Protein AF-A0A4Q2QSM9-F1 (afdb_monomer)

Sequence (228 aa):
SERGFNLATVLREAQYAASHTASIGVALASCHLPQEADSAPRHQAGHAELGMGIHGEPGASTIATQNSAEIVNLMVEKLTAALPETGRLAVMLNNLGGVSVAEMAILTRELANTPLQARIDWLIGPASLVTALDMKGFSLTAIVLEESIEKALLSDVETASWQKPVQPRTINVVPSTLDSARVDFTPSANPQVGDYVAQVTGALIDLEEHLNALDAKVGDGDTGSTFA

Solvent-accessible surface area (backbone atoms only — not comparable to full-atom values): 13203 Å² total; per-residue (Å²): 100,94,88,72,61,53,70,71,56,44,51,52,52,52,53,50,54,54,76,40,47,50,73,53,34,35,25,47,29,40,39,76,54,98,83,51,85,87,60,80,49,64,63,51,90,67,28,28,32,34,43,41,38,73,86,59,43,82,41,84,46,79,39,90,43,75,53,60,60,62,52,45,48,54,49,48,54,58,51,50,74,76,44,71,97,67,73,43,25,36,35,35,38,30,28,18,48,43,56,50,71,69,56,46,51,50,49,52,53,38,50,64,71,35,89,64,36,88,34,46,60,27,34,29,59,77,38,74,76,73,54,24,72,49,11,27,22,37,34,47,33,41,33,60,50,46,76,69,52,47,56,55,68,72,48,89,76,97,62,97,75,78,62,76,64,38,63,79,74,83,87,80,87,77,91,78,90,76,77,79,86,70,82,87,79,77,94,77,94,49,70,74,61,50,52,54,52,51,51,54,54,48,54,35,41,75,35,17,70,60,37,14,61,60,29,49,73,81,57,90,32,46,62,8,72,74,61,78

pLDDT: mean 95.26, std 5.58, range [59.69, 98.88]

Radius of gyration: 28.88 Å; Cα contacts (8 Å, |Δi|>4): 329; chains: 1; bounding box: 69×48×73 Å

Structure (mmCIF, N/CA/C/O backbone):
data_AF-A0A4Q2QSM9-F1
#
_entry.id   AF-A0A4Q2QSM9-F1
#
loop_
_atom_site.group_PDB
_atom_site.id
_atom_site.type_symbol
_atom_site.label_atom_id
_atom_site.label_alt_id
_atom_site.label_comp_id
_atom_site.label_asym_id
_atom_site.label_entity_id
_atom_site.label_seq_id
_atom_site.pdbx_PDB_ins_code
_atom_site.Cartn_x
_atom_site.Cartn_y
_atom_site.Cartn_z
_atom_site.occupancy
_atom_site.B_iso_or_equiv
_atom_site.auth_seq_id
_atom_site.auth_comp_id
_atom_site.auth_asym_id
_atom_site.auth_atom_id
_atom_site.pdbx_PDB_model_num
ATOM 1 N N . SER A 1 1 ? -23.955 -10.686 15.052 1.00 80.81 1 SER A N 1
ATOM 2 C CA . SER A 1 1 ? -25.384 -10.696 14.699 1.00 80.81 1 SER A CA 1
ATOM 3 C C . SER A 1 1 ? -25.803 -12.075 14.209 1.00 80.81 1 SER A C 1
ATOM 5 O O . SER A 1 1 ? -26.470 -12.776 14.955 1.00 80.81 1 SER A O 1
ATOM 7 N N . GLU A 1 2 ? -25.284 -12.529 13.062 1.00 91.94 2 GLU A N 1
ATOM 8 C CA . GLU A 1 2 ? -25.664 -13.785 12.374 1.00 91.94 2 GLU A CA 1
ATOM 9 C C . GLU A 1 2 ? -25.700 -15.070 13.219 1.00 91.94 2 GLU A C 1
ATOM 11 O O . GLU A 1 2 ? -26.463 -15.983 12.936 1.00 91.94 2 GLU A O 1
ATOM 16 N N . ARG A 1 3 ? -24.915 -15.154 14.300 1.00 92.00 3 ARG A N 1
ATOM 17 C CA . ARG A 1 3 ? -24.898 -16.318 15.206 1.00 92.00 3 ARG A CA 1
ATOM 18 C C . ARG A 1 3 ? -26.034 -16.329 16.250 1.00 92.00 3 ARG A C 1
ATOM 20 O O . ARG A 1 3 ? -25.980 -17.122 17.181 1.00 92.00 3 ARG A O 1
ATOM 27 N N . GLY A 1 4 ? -27.023 -15.436 16.145 1.00 94.94 4 GLY A N 1
ATOM 28 C CA . GLY A 1 4 ? -28.201 -15.406 17.027 1.00 94.94 4 GLY A CA 1
ATOM 29 C C . GLY A 1 4 ? -27.973 -14.804 18.422 1.00 94.94 4 GLY A C 1
ATOM 30 O O . GLY A 1 4 ? -28.786 -15.006 19.321 1.00 94.94 4 GLY A O 1
ATOM 31 N N . PHE A 1 5 ? -26.879 -14.066 18.631 1.00 96.00 5 PHE A N 1
ATOM 32 C CA . PHE A 1 5 ? -26.633 -13.359 19.893 1.00 96.00 5 PHE A CA 1
ATOM 33 C C . PHE A 1 5 ? -27.618 -12.199 20.099 1.00 96.00 5 PHE A C 1
ATOM 35 O O . PHE A 1 5 ? -27.996 -11.515 19.151 1.00 96.00 5 PHE A O 1
ATOM 42 N N . ASN A 1 6 ? -27.984 -11.933 21.357 1.00 97.88 6 ASN A N 1
ATOM 43 C CA . ASN A 1 6 ? -28.855 -10.809 21.706 1.00 97.88 6 ASN A CA 1
ATOM 44 C C . ASN A 1 6 ? -28.185 -9.437 21.464 1.00 97.88 6 ASN A C 1
ATOM 46 O O . ASN A 1 6 ? -26.958 -9.328 21.390 1.00 97.88 6 ASN A O 1
ATOM 50 N N . LEU A 1 7 ? -29.000 -8.377 21.398 1.00 98.25 7 LEU A N 1
ATOM 51 C CA . LEU A 1 7 ? -28.545 -7.009 21.113 1.00 98.25 7 LEU A CA 1
ATOM 52 C C . LEU A 1 7 ? -27.473 -6.514 22.093 1.00 98.25 7 LEU A C 1
ATOM 54 O O . LEU A 1 7 ? -26.494 -5.909 21.668 1.00 98.25 7 LEU A O 1
ATOM 58 N N . ALA A 1 8 ? -27.623 -6.804 23.388 1.00 98.31 8 ALA A N 1
ATOM 59 C CA . ALA A 1 8 ? -26.650 -6.398 24.401 1.00 98.31 8 ALA A CA 1
ATOM 60 C C . ALA A 1 8 ? -25.269 -7.026 24.151 1.00 98.31 8 ALA A C 1
ATOM 62 O O . ALA A 1 8 ? -24.243 -6.369 24.309 1.00 98.31 8 ALA A O 1
ATOM 63 N N . THR A 1 9 ? -25.238 -8.280 23.701 1.00 97.31 9 THR A N 1
ATOM 64 C CA . THR A 1 9 ? -23.995 -8.976 23.355 1.00 97.31 9 THR A CA 1
ATOM 65 C C . THR A 1 9 ? -23.380 -8.406 22.083 1.00 97.31 9 THR A C 1
ATOM 67 O O . THR A 1 9 ? -22.177 -8.169 22.054 1.00 97.31 9 THR A O 1
ATOM 70 N N . VAL A 1 10 ? -24.190 -8.139 21.052 1.00 97.75 10 VAL A N 1
ATOM 71 C CA . VAL A 1 10 ? -23.70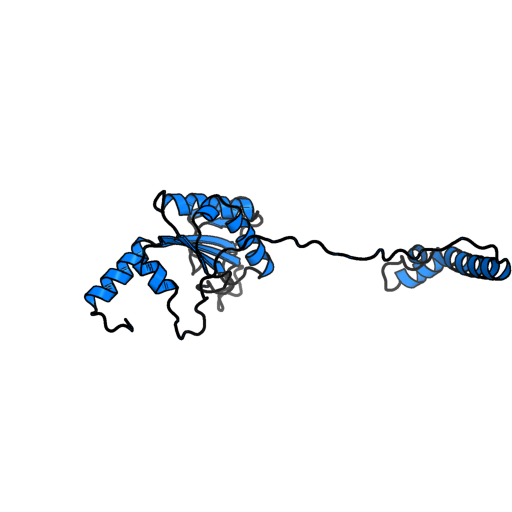7 -7.516 19.808 1.00 97.75 10 VAL A CA 1
ATOM 72 C C . VAL A 1 10 ? -23.114 -6.136 20.086 1.00 97.75 10 VAL A C 1
ATOM 74 O O . VAL A 1 10 ? -22.014 -5.854 19.622 1.00 97.75 10 VAL A O 1
ATOM 77 N N . LEU A 1 11 ? -23.799 -5.310 20.882 1.00 98.12 11 LEU A N 1
ATOM 78 C CA . LEU A 1 11 ? -23.304 -3.996 21.289 1.00 98.12 11 LEU A CA 1
ATOM 79 C C . LEU A 1 11 ? -21.983 -4.113 22.051 1.00 98.12 11 LEU A C 1
ATOM 81 O O . LEU A 1 11 ? -21.033 -3.410 21.724 1.00 98.12 11 LEU A O 1
ATOM 85 N N . ARG A 1 12 ? -21.903 -5.023 23.032 1.00 97.50 12 ARG A N 1
ATOM 86 C CA . ARG A 1 12 ? -20.682 -5.239 23.815 1.00 97.50 12 ARG A CA 1
ATOM 87 C C . ARG A 1 12 ? -19.493 -5.600 22.924 1.00 97.50 12 ARG A C 1
ATOM 89 O O . ARG A 1 12 ? -18.442 -4.991 23.067 1.00 97.50 12 ARG A O 1
ATOM 96 N N . GLU A 1 13 ? -19.651 -6.564 22.018 1.00 97.44 13 GLU A N 1
ATOM 97 C CA . GLU A 1 13 ? -18.571 -7.001 21.119 1.00 97.44 13 GLU A CA 1
ATOM 98 C C . GLU A 1 13 ? -18.193 -5.920 20.094 1.00 97.44 13 GLU A C 1
ATOM 100 O O . GLU A 1 13 ? -17.014 -5.716 19.825 1.00 97.44 13 GLU A O 1
ATOM 105 N N . ALA A 1 14 ? -19.165 -5.175 19.558 1.00 97.62 14 ALA A N 1
ATOM 106 C CA . ALA A 1 14 ? -18.891 -4.067 18.643 1.00 97.62 14 ALA A CA 1
ATOM 107 C C . ALA A 1 14 ? -18.131 -2.924 19.336 1.00 97.62 14 ALA A C 1
ATOM 109 O O . ALA A 1 14 ? -17.146 -2.419 18.798 1.00 97.62 14 ALA A O 1
ATOM 110 N N . GLN A 1 15 ? -18.549 -2.548 20.549 1.00 98.06 15 GLN A N 1
ATOM 111 C CA . GLN A 1 15 ? -17.860 -1.549 21.368 1.00 98.06 15 GLN A CA 1
ATOM 112 C C . GLN A 1 15 ? -16.443 -2.014 21.722 1.00 98.06 15 GLN A C 1
ATOM 114 O O . GLN A 1 15 ? -15.511 -1.216 21.685 1.00 98.06 15 GLN A O 1
ATOM 119 N N . TYR A 1 16 ? -16.287 -3.306 22.024 1.00 97.56 16 TYR A N 1
ATOM 120 C CA . TYR A 1 16 ? -14.997 -3.918 22.313 1.00 97.56 16 TYR A CA 1
ATOM 121 C C . TYR A 1 16 ? -14.062 -3.869 21.100 1.00 97.56 16 TYR A C 1
ATOM 123 O O . TYR A 1 16 ? -12.935 -3.405 21.226 1.00 97.56 16 TYR A O 1
ATOM 131 N N . ALA A 1 17 ? -14.524 -4.254 19.909 1.00 97.94 17 ALA A N 1
ATOM 132 C CA . ALA A 1 17 ? -13.724 -4.135 18.690 1.00 97.94 17 ALA A CA 1
ATOM 133 C C . ALA A 1 17 ? -13.338 -2.671 18.402 1.00 97.94 17 ALA A C 1
ATOM 135 O O . ALA A 1 17 ? -12.178 -2.382 18.107 1.00 97.94 17 ALA A O 1
ATOM 136 N N . ALA A 1 18 ? -14.281 -1.735 18.559 1.00 98.00 18 ALA A N 1
ATOM 137 C CA . ALA A 1 18 ? -14.031 -0.310 18.363 1.00 98.00 18 ALA A CA 1
ATOM 138 C C . ALA A 1 18 ? -12.978 0.244 19.338 1.00 98.00 18 ALA A C 1
ATOM 140 O O . ALA A 1 18 ? -12.087 0.973 18.913 1.00 98.00 18 ALA A O 1
ATOM 141 N N . SER A 1 19 ? -13.025 -0.132 20.622 1.00 97.06 19 SER A N 1
ATOM 142 C CA . SER A 1 19 ? -12.049 0.334 21.620 1.00 97.06 19 SER A CA 1
ATOM 143 C C . SER A 1 19 ? -10.648 -0.255 21.435 1.00 97.06 19 SER A C 1
ATOM 145 O O . SER A 1 19 ? -9.702 0.250 22.030 1.00 97.06 19 SER A O 1
ATOM 147 N N . HIS A 1 20 ? -10.515 -1.319 20.641 1.00 97.25 20 HIS A N 1
ATOM 148 C CA . HIS A 1 20 ? -9.243 -1.972 20.314 1.00 97.25 20 HIS A CA 1
ATOM 149 C C . HIS A 1 20 ? -8.749 -1.636 18.902 1.00 97.25 20 HIS A C 1
ATOM 151 O O . HIS A 1 20 ? -7.794 -2.253 18.431 1.00 97.25 20 HIS A O 1
ATOM 157 N N . THR A 1 21 ? -9.389 -0.677 18.228 1.00 98.50 21 THR A N 1
ATOM 158 C CA . THR A 1 21 ? -9.040 -0.248 16.874 1.00 98.50 21 THR A CA 1
ATOM 159 C C . THR A 1 21 ? -8.495 1.175 16.893 1.00 98.50 21 THR A C 1
ATOM 161 O O . THR A 1 21 ? -9.143 2.091 17.393 1.00 98.50 21 THR A O 1
ATOM 164 N N . ALA A 1 22 ? -7.332 1.379 16.283 1.00 98.44 22 ALA A N 1
ATOM 165 C CA . ALA A 1 22 ? -6.746 2.695 16.053 1.00 98.44 22 ALA A CA 1
ATOM 166 C C . ALA A 1 22 ? -6.480 2.885 14.557 1.00 98.44 22 ALA A C 1
ATOM 168 O O . ALA A 1 22 ? -6.113 1.939 13.863 1.00 98.44 22 ALA A O 1
ATOM 169 N N . SER A 1 23 ? -6.686 4.099 14.045 1.00 98.56 23 SER A N 1
ATOM 170 C CA . SER A 1 23 ? -6.478 4.424 12.629 1.00 98.56 23 SER A CA 1
ATOM 171 C C . SER A 1 23 ? -5.743 5.744 12.464 1.00 98.56 23 SER A C 1
ATOM 173 O O . SER A 1 23 ? -5.987 6.691 13.209 1.00 98.56 23 SER A O 1
ATOM 175 N N . ILE A 1 24 ? -4.880 5.820 11.455 1.00 98.44 24 ILE A N 1
ATOM 176 C CA . ILE A 1 24 ? -4.191 7.042 11.049 1.00 98.44 24 ILE A CA 1
ATOM 177 C C . ILE A 1 24 ? -4.154 7.128 9.522 1.00 98.44 24 ILE A C 1
ATOM 179 O O . ILE A 1 24 ? -3.868 6.142 8.843 1.00 98.44 24 ILE A O 1
ATOM 183 N N . GLY A 1 25 ? -4.483 8.298 8.979 1.00 98.19 25 GLY A N 1
ATOM 184 C CA . GLY A 1 25 ? -4.507 8.568 7.541 1.00 98.19 25 GLY A CA 1
ATOM 185 C C . GLY A 1 25 ? -3.479 9.616 7.142 1.00 98.19 25 GLY A C 1
ATOM 186 O O . GLY A 1 25 ? -3.069 10.433 7.965 1.00 98.19 25 GLY A O 1
ATOM 187 N N . VAL A 1 26 ? -3.076 9.605 5.879 1.00 98.31 26 VAL A N 1
ATOM 188 C CA . VAL A 1 26 ? -2.243 10.643 5.268 1.00 98.31 26 VAL A CA 1
ATOM 189 C C . VAL A 1 26 ? -2.698 10.869 3.831 1.00 98.31 26 VAL A C 1
ATOM 191 O O . VAL A 1 26 ? -3.056 9.918 3.134 1.00 98.31 26 VAL A O 1
ATOM 194 N N . ALA A 1 27 ? -2.667 12.117 3.376 1.00 97.75 27 ALA A N 1
ATOM 195 C CA . ALA A 1 27 ? -2.998 12.476 2.004 1.00 97.75 27 ALA A CA 1
ATOM 196 C C . ALA A 1 27 ? -1.958 13.434 1.418 1.00 97.75 27 ALA A C 1
ATOM 198 O O . ALA A 1 27 ? -1.481 14.345 2.088 1.00 97.75 27 ALA A O 1
ATOM 199 N N . LEU A 1 28 ? -1.605 13.230 0.153 1.00 96.25 28 LEU A N 1
ATOM 200 C CA . LEU A 1 28 ? -0.785 14.156 -0.629 1.00 96.25 28 LEU A CA 1
ATOM 201 C C . LEU A 1 28 ? -1.650 15.270 -1.227 1.00 96.25 28 LEU A C 1
ATOM 203 O O . LEU A 1 28 ? -1.217 16.414 -1.323 1.00 96.25 28 LEU A O 1
ATOM 207 N N . ALA A 1 29 ? -2.880 14.926 -1.610 1.00 93.69 29 ALA A N 1
ATOM 208 C CA . ALA A 1 29 ? -3.881 15.846 -2.126 1.00 93.69 29 ALA A CA 1
ATOM 209 C C . ALA A 1 29 ? -5.276 15.426 -1.652 1.00 93.69 29 ALA A C 1
ATOM 211 O O . ALA A 1 29 ? -5.545 14.229 -1.515 1.00 93.69 29 ALA A O 1
ATOM 212 N N . SER A 1 30 ? -6.155 16.409 -1.443 1.00 92.50 30 SER A N 1
ATOM 213 C CA . SER A 1 30 ? -7.588 16.181 -1.219 1.00 92.50 30 SER A CA 1
ATOM 214 C C . SER A 1 30 ? -8.269 15.587 -2.467 1.00 92.50 30 SER A C 1
ATOM 216 O O . SER A 1 30 ? -7.636 15.396 -3.505 1.00 92.50 30 SER A O 1
ATOM 218 N N . CYS A 1 31 ? -9.562 15.290 -2.365 1.00 90.12 31 CYS A N 1
ATOM 219 C CA . CYS A 1 31 ? -10.377 14.812 -3.481 1.00 90.12 31 CYS A CA 1
ATOM 220 C C . CYS A 1 31 ? -10.934 15.936 -4.365 1.00 90.12 31 CYS A C 1
ATOM 222 O O . CYS A 1 31 ? -11.056 17.085 -3.931 1.00 90.12 31 CYS A O 1
ATOM 224 N N . HIS A 1 32 ? -11.327 15.575 -5.585 1.00 89.12 32 HIS A N 1
ATOM 225 C CA . HIS A 1 32 ? -12.155 16.396 -6.458 1.00 89.12 32 HIS A CA 1
ATOM 226 C C . HIS A 1 32 ? -13.632 16.198 -6.109 1.00 89.12 32 HIS A C 1
ATOM 228 O O . HIS A 1 32 ? -14.167 15.087 -6.162 1.00 89.12 32 HIS A O 1
ATOM 234 N N . LEU A 1 33 ? -14.319 17.294 -5.783 1.00 88.00 33 LEU A N 1
ATOM 235 C CA . LEU A 1 33 ? -15.759 17.270 -5.559 1.00 88.00 33 LEU A CA 1
ATOM 236 C C . LEU A 1 33 ? -16.494 17.351 -6.907 1.00 88.00 33 LEU A C 1
ATOM 238 O O . LEU A 1 33 ? -16.161 18.210 -7.722 1.00 88.00 33 LEU A O 1
ATOM 242 N N . PRO A 1 34 ? -17.550 16.549 -7.145 1.00 83.19 34 PRO A N 1
ATOM 243 C CA . PRO A 1 34 ? -18.283 16.549 -8.418 1.00 83.19 34 PRO A CA 1
ATOM 244 C C . PRO A 1 34 ? -18.899 17.897 -8.833 1.00 83.19 34 PRO A C 1
ATOM 246 O O . PRO A 1 34 ? -19.350 18.035 -9.967 1.00 83.19 34 PRO A O 1
ATOM 249 N N . GLN A 1 35 ? -18.992 18.855 -7.908 1.00 81.00 35 GLN A N 1
ATOM 250 C CA . GLN A 1 35 ? -19.677 20.138 -8.091 1.00 81.00 35 GLN A CA 1
ATOM 251 C C . GLN A 1 35 ? -18.728 21.346 -8.083 1.00 81.00 35 GLN A C 1
ATOM 253 O O . GLN A 1 35 ? -19.126 22.417 -8.531 1.00 81.00 35 GLN A O 1
ATOM 258 N N . GLU A 1 36 ? -17.489 21.192 -7.608 1.00 64.75 36 GLU A N 1
ATOM 259 C CA . GLU A 1 36 ? -16.506 22.278 -7.533 1.00 64.75 36 GLU A CA 1
ATOM 260 C C . GLU A 1 36 ? -15.409 22.044 -8.575 1.00 64.75 36 GLU A C 1
ATOM 262 O O . GLU A 1 36 ? -14.372 21.455 -8.292 1.00 64.75 36 GLU A O 1
ATOM 267 N N . ALA A 1 37 ? -15.661 22.477 -9.813 1.00 59.69 37 ALA A N 1
ATOM 268 C CA . ALA A 1 37 ? -14.686 22.374 -10.902 1.00 59.69 37 ALA A CA 1
ATOM 269 C C . ALA A 1 37 ? -13.605 23.476 -10.857 1.00 59.69 37 ALA A C 1
ATOM 271 O O . ALA A 1 37 ? -12.541 23.311 -11.449 1.00 59.69 37 ALA A O 1
ATOM 272 N N . ASP A 1 38 ? -13.871 24.587 -10.162 1.00 61.41 38 ASP A N 1
ATOM 273 C CA . ASP A 1 38 ? -13.037 25.797 -10.215 1.00 61.41 38 ASP A CA 1
ATOM 274 C C . ASP A 1 38 ? -11.977 25.882 -9.099 1.00 61.41 38 ASP A C 1
ATOM 276 O O . ASP A 1 38 ? -11.073 26.718 -9.167 1.00 61.41 38 ASP A O 1
ATOM 280 N N . SER A 1 39 ? -12.042 25.019 -8.079 1.00 67.44 39 SER A N 1
ATOM 281 C CA . SER A 1 39 ? -11.033 24.916 -7.020 1.00 67.44 39 SER A CA 1
ATOM 282 C C . SER A 1 39 ? -10.215 23.638 -7.193 1.00 67.44 39 SER A C 1
ATOM 284 O O . SER A 1 39 ? -10.720 22.521 -7.108 1.00 67.44 39 SER A O 1
ATOM 286 N N . ALA A 1 40 ? -8.906 23.792 -7.410 1.00 75.31 40 ALA A N 1
ATOM 287 C CA . ALA A 1 40 ? -8.001 22.654 -7.322 1.00 75.31 40 ALA A CA 1
ATOM 288 C C . ALA A 1 40 ? -8.048 22.071 -5.892 1.00 75.31 40 ALA A C 1
ATOM 290 O O . ALA A 1 40 ? -8.104 22.847 -4.927 1.00 75.31 40 ALA A O 1
ATOM 291 N N . PRO A 1 41 ? -7.987 20.737 -5.724 1.00 81.81 41 PRO A N 1
ATOM 292 C CA . PRO A 1 41 ? -7.951 20.127 -4.402 1.00 81.81 41 PRO A CA 1
ATOM 293 C C . PRO A 1 41 ? -6.802 20.676 -3.553 1.00 81.81 41 PRO A C 1
ATOM 295 O O . PRO A 1 41 ? -5.718 20.973 -4.064 1.00 81.81 41 PRO A O 1
ATOM 298 N N . ARG A 1 42 ? -7.014 20.766 -2.232 1.00 85.81 42 ARG A N 1
ATOM 299 C CA . ARG A 1 42 ? -5.960 21.152 -1.280 1.00 85.81 42 ARG A CA 1
ATOM 300 C C . ARG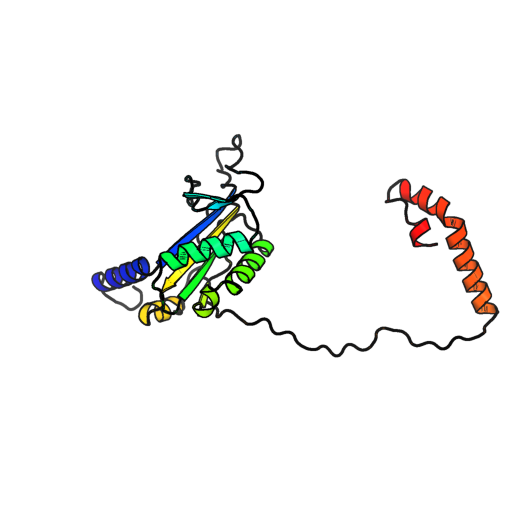 A 1 42 ? -4.749 20.233 -1.465 1.00 85.81 42 ARG A C 1
ATOM 302 O O . ARG A 1 42 ? -4.854 19.023 -1.277 1.00 85.81 42 ARG A O 1
ATOM 309 N N . HIS A 1 43 ? -3.620 20.826 -1.838 1.00 89.12 43 HIS A N 1
ATOM 310 C CA . HIS A 1 43 ? -2.365 20.139 -2.116 1.00 89.12 43 HIS A CA 1
ATOM 311 C C . HIS A 1 43 ? -1.193 21.081 -1.829 1.00 89.12 43 HIS A C 1
ATOM 313 O O . HIS A 1 43 ? -1.210 22.251 -2.217 1.00 89.12 43 HIS A O 1
ATOM 319 N N . GLN A 1 44 ? -0.149 20.552 -1.196 1.00 91.69 44 GLN A N 1
ATOM 320 C CA . GLN A 1 44 ? 1.114 21.251 -0.995 1.00 91.69 44 GLN A CA 1
ATOM 321 C C . GLN A 1 44 ? 2.239 20.421 -1.617 1.00 91.69 44 GLN A C 1
ATOM 323 O O . GLN A 1 44 ? 2.544 19.321 -1.160 1.00 91.69 44 GLN A O 1
ATOM 328 N N . ALA A 1 45 ? 2.862 20.952 -2.671 1.00 91.56 45 ALA A N 1
ATOM 329 C CA . ALA A 1 45 ? 3.883 20.231 -3.427 1.00 91.56 45 ALA A CA 1
ATOM 330 C C . ALA A 1 45 ? 5.051 19.788 -2.531 1.00 91.56 45 ALA A C 1
ATOM 332 O O . ALA A 1 45 ? 5.553 20.564 -1.715 1.00 91.56 45 ALA A O 1
ATOM 333 N N . GLY A 1 46 ? 5.474 18.530 -2.677 1.00 94.00 46 GLY A N 1
ATOM 334 C CA . GLY A 1 46 ? 6.555 17.937 -1.882 1.00 94.00 46 GLY A CA 1
ATOM 335 C C . GLY A 1 46 ? 6.205 17.663 -0.415 1.00 94.00 46 GLY A C 1
ATOM 336 O O . GLY A 1 46 ? 7.086 17.269 0.342 1.00 94.00 46 GLY A O 1
ATOM 337 N N . HIS A 1 47 ? 4.946 17.856 -0.012 1.00 95.88 47 HIS A N 1
ATOM 338 C CA . HIS A 1 47 ? 4.479 17.630 1.353 1.00 95.88 47 HIS A CA 1
ATOM 339 C C . HIS A 1 47 ? 3.363 16.581 1.394 1.00 95.88 47 HIS A C 1
ATOM 341 O O . HIS A 1 47 ? 2.751 16.255 0.374 1.00 95.88 47 HIS A O 1
ATOM 347 N N . ALA A 1 48 ? 3.101 16.072 2.593 1.00 97.31 48 ALA A N 1
ATOM 348 C CA . ALA A 1 48 ? 1.987 15.190 2.905 1.00 97.31 48 ALA A CA 1
ATOM 349 C C . ALA A 1 48 ? 1.221 15.727 4.124 1.00 97.31 48 ALA A C 1
ATOM 351 O O . ALA A 1 48 ? 1.824 16.202 5.084 1.00 97.31 48 ALA A O 1
ATOM 352 N N . GLU A 1 49 ? -0.103 15.651 4.110 1.00 97.75 49 GLU A N 1
ATOM 353 C CA . GLU A 1 49 ? -0.970 16.081 5.205 1.00 97.75 49 GLU A CA 1
ATOM 354 C C . GLU A 1 49 ? -1.394 14.868 6.036 1.00 97.75 49 GLU A C 1
ATOM 356 O O . GLU A 1 49 ? -2.136 13.993 5.583 1.00 97.75 49 GLU A O 1
ATOM 361 N N . LEU A 1 50 ? -0.899 14.803 7.270 1.00 97.44 50 LEU A N 1
ATOM 362 C CA . LEU A 1 50 ? -1.209 13.741 8.214 1.00 97.44 50 LEU A CA 1
ATOM 363 C C . LEU A 1 50 ? -2.552 14.011 8.890 1.00 97.44 50 LEU A C 1
ATOM 365 O O . LEU A 1 50 ? -2.753 15.057 9.505 1.00 97.44 50 LEU A O 1
ATOM 369 N N . GLY A 1 51 ? -3.439 13.024 8.850 1.00 95.31 51 GLY A N 1
ATOM 370 C CA . GLY A 1 51 ? -4.742 13.062 9.501 1.00 95.31 51 GLY A CA 1
ATOM 371 C C . GLY A 1 51 ? -5.817 13.811 8.721 1.00 95.31 51 GLY A C 1
ATOM 372 O O . GLY A 1 51 ? -6.820 14.168 9.331 1.00 95.31 51 GLY A O 1
ATOM 373 N N . MET A 1 52 ? -5.626 14.063 7.419 1.00 95.50 52 MET A N 1
ATOM 374 C CA . MET A 1 52 ? -6.695 14.607 6.572 1.00 95.50 52 MET A CA 1
ATOM 375 C C . MET A 1 52 ? -7.939 13.714 6.682 1.00 95.50 52 MET A C 1
ATOM 377 O O . MET A 1 52 ? -7.845 12.490 6.546 1.00 95.50 52 MET A O 1
ATOM 381 N N . GLY A 1 53 ? -9.087 14.327 6.971 1.00 91.81 53 GLY A N 1
ATOM 382 C CA . GLY A 1 53 ? -10.345 13.602 7.133 1.00 91.81 53 GLY A CA 1
ATOM 383 C C . GLY A 1 53 ? -10.889 13.074 5.803 1.00 91.81 53 GLY A C 1
ATOM 384 O O . GLY A 1 53 ? -10.512 13.544 4.730 1.00 91.81 53 GLY A O 1
ATOM 385 N N . ILE A 1 54 ? -11.794 12.093 5.861 1.00 93.88 54 ILE A N 1
ATOM 386 C CA . ILE A 1 54 ? -12.360 11.438 4.666 1.00 93.88 54 ILE A CA 1
ATOM 387 C C . ILE A 1 54 ? -13.280 12.347 3.832 1.00 93.88 54 ILE A C 1
ATOM 389 O O . ILE A 1 54 ? -13.694 11.959 2.743 1.00 93.88 54 ILE A O 1
ATOM 393 N N . HIS A 1 55 ? -13.590 13.553 4.308 1.00 91.12 55 HIS A N 1
ATOM 394 C CA . HIS A 1 55 ? -14.290 14.588 3.548 1.00 91.12 55 HIS A CA 1
ATOM 395 C C . HIS A 1 55 ? -13.372 15.780 3.221 1.00 91.12 55 HIS A C 1
ATOM 397 O O . HIS A 1 55 ? -13.851 16.841 2.828 1.00 91.12 55 HIS A O 1
ATOM 403 N N . GLY A 1 56 ? -12.051 15.630 3.387 1.00 86.31 56 GLY A N 1
ATOM 404 C CA . GLY A 1 56 ? -11.072 16.695 3.161 1.00 86.31 56 GLY A CA 1
ATOM 405 C C . GLY A 1 56 ? -10.920 17.661 4.341 1.00 86.31 56 GLY A C 1
ATOM 406 O O . GLY A 1 56 ? -10.352 18.748 4.182 1.00 86.31 56 GLY A O 1
ATOM 407 N N . GLU A 1 57 ? -11.397 17.299 5.535 1.00 93.00 57 GLU A N 1
ATOM 408 C CA . GLU A 1 57 ? -11.191 18.091 6.749 1.00 93.00 57 GLU A CA 1
ATOM 409 C C . GLU A 1 57 ? -9.687 18.316 7.011 1.00 93.00 57 GLU A C 1
ATOM 411 O O . GLU A 1 57 ? -8.878 17.440 6.680 1.00 93.00 57 GLU A O 1
ATOM 416 N N . PRO A 1 58 ? -9.279 19.478 7.563 1.00 93.38 58 PRO A N 1
ATOM 417 C CA . PRO A 1 58 ? -7.882 19.746 7.892 1.00 93.38 58 PRO A CA 1
ATOM 418 C C . PRO A 1 58 ? -7.276 18.662 8.784 1.00 93.38 58 PRO A C 1
ATOM 420 O O . PRO A 1 58 ? -7.861 18.279 9.798 1.00 93.38 58 PRO A O 1
ATOM 423 N N . GLY A 1 59 ? -6.092 18.195 8.401 1.00 94.19 59 GLY A N 1
ATOM 424 C CA . GLY A 1 59 ? -5.317 17.231 9.160 1.00 94.19 59 GLY A CA 1
ATOM 425 C C . GLY A 1 59 ? -4.640 17.824 10.394 1.00 94.19 59 GLY A C 1
ATOM 426 O O . GLY A 1 59 ? -4.678 19.025 10.664 1.00 94.19 59 GLY A O 1
ATOM 427 N N . ALA A 1 60 ? -3.981 16.951 11.151 1.00 95.25 60 ALA A N 1
ATOM 428 C CA . ALA A 1 60 ? -3.284 17.300 12.383 1.00 95.25 60 ALA A CA 1
ATOM 429 C C . ALA A 1 60 ? -1.953 18.029 12.135 1.00 95.25 60 ALA A C 1
ATOM 431 O O . ALA A 1 60 ? -1.534 18.843 12.957 1.00 95.25 60 ALA A O 1
ATOM 432 N N . SER A 1 61 ? -1.258 17.713 11.039 1.00 95.31 61 SER A N 1
ATOM 433 C CA . SER A 1 61 ? 0.044 18.309 10.717 1.00 95.31 61 SER A CA 1
ATOM 434 C C . SER A 1 61 ? 0.446 18.081 9.263 1.00 95.31 61 SER A C 1
ATOM 436 O O . SER A 1 61 ? 0.072 17.071 8.669 1.00 95.31 61 SER A O 1
ATOM 438 N N . THR A 1 62 ? 1.317 18.941 8.741 1.00 95.94 62 THR A N 1
ATOM 439 C CA . THR A 1 62 ? 1.972 18.756 7.440 1.00 95.94 62 THR A CA 1
ATOM 440 C C . THR A 1 62 ? 3.381 18.188 7.618 1.00 95.94 62 THR A C 1
ATOM 442 O O . THR A 1 62 ? 4.139 18.647 8.471 1.00 95.94 62 THR A O 1
ATOM 445 N N . ILE A 1 63 ? 3.745 17.215 6.789 1.00 96.25 63 ILE A N 1
ATOM 446 C CA . ILE A 1 63 ? 5.057 16.571 6.736 1.00 96.25 63 ILE A CA 1
ATOM 447 C C . ILE A 1 63 ? 5.778 17.063 5.476 1.00 96.25 63 ILE A C 1
ATOM 449 O O . ILE A 1 63 ? 5.229 16.979 4.379 1.00 96.25 63 ILE A O 1
ATOM 453 N N . ALA A 1 64 ? 7.005 17.567 5.613 1.00 96.19 64 ALA A N 1
ATOM 454 C CA . ALA A 1 64 ? 7.812 18.101 4.507 1.00 96.19 64 ALA A CA 1
ATOM 455 C C . ALA A 1 64 ? 8.566 17.009 3.723 1.00 96.19 64 ALA A C 1
ATOM 457 O O . ALA A 1 64 ? 9.765 17.116 3.480 1.00 96.19 64 ALA A O 1
ATOM 458 N N . THR A 1 65 ? 7.866 15.929 3.382 1.00 95.88 65 THR A N 1
ATOM 459 C CA . THR A 1 65 ? 8.375 14.813 2.579 1.00 95.88 65 THR A CA 1
ATOM 460 C C . THR A 1 65 ? 7.204 14.068 1.943 1.00 95.88 65 THR A C 1
ATOM 462 O O . THR A 1 65 ? 6.087 14.080 2.466 1.00 95.88 65 THR A O 1
ATOM 465 N N . GLN A 1 66 ? 7.468 13.392 0.828 1.00 95.88 66 GLN A N 1
ATOM 466 C CA . GLN A 1 66 ? 6.571 12.394 0.230 1.00 95.88 66 GLN A CA 1
ATOM 467 C C . GLN A 1 66 ? 7.229 11.006 0.188 1.00 95.88 66 GLN A C 1
ATOM 469 O O . GLN A 1 66 ? 6.747 10.101 -0.490 1.00 95.88 66 GLN A O 1
ATOM 474 N N . ASN A 1 67 ? 8.348 10.830 0.900 1.00 98.25 67 ASN A N 1
ATOM 475 C CA . ASN A 1 67 ? 9.041 9.555 0.979 1.00 98.25 67 ASN A CA 1
ATOM 476 C C . ASN A 1 67 ? 8.170 8.522 1.716 1.00 98.25 67 ASN A C 1
ATOM 478 O O . ASN A 1 67 ? 7.758 8.737 2.857 1.00 98.25 67 ASN A O 1
ATOM 482 N N . SER A 1 68 ? 7.902 7.388 1.065 1.00 98.19 68 SER A N 1
ATOM 483 C CA . SER A 1 68 ? 7.034 6.336 1.601 1.00 98.19 68 SER A CA 1
ATOM 484 C C . SER A 1 68 ? 7.543 5.766 2.924 1.00 98.19 68 SER A C 1
ATOM 486 O O . SER A 1 68 ? 6.747 5.563 3.837 1.00 98.19 68 SER A O 1
ATOM 488 N N . ALA A 1 69 ? 8.851 5.532 3.052 1.00 98.50 69 ALA A N 1
ATOM 489 C CA . ALA A 1 69 ? 9.435 4.953 4.257 1.00 98.50 69 ALA A CA 1
ATOM 490 C C . ALA A 1 69 ? 9.341 5.924 5.440 1.00 98.50 69 ALA A C 1
ATOM 492 O O . ALA A 1 69 ? 8.967 5.519 6.539 1.00 98.50 69 ALA A O 1
ATOM 493 N N . GLU A 1 70 ? 9.633 7.208 5.227 1.00 98.38 70 GLU A N 1
ATOM 494 C CA . GLU A 1 70 ? 9.530 8.235 6.273 1.00 98.38 70 GLU A CA 1
ATOM 495 C C . GLU A 1 70 ? 8.085 8.398 6.757 1.00 98.38 70 GLU A C 1
ATOM 497 O O . GLU A 1 70 ? 7.824 8.377 7.962 1.00 98.38 70 GLU A O 1
ATOM 502 N N . ILE A 1 71 ? 7.133 8.492 5.823 1.00 98.38 71 ILE A N 1
ATOM 503 C CA . ILE A 1 71 ? 5.710 8.648 6.143 1.00 98.38 71 ILE A CA 1
ATOM 504 C C . ILE A 1 71 ? 5.180 7.420 6.886 1.00 98.38 71 ILE A C 1
ATOM 506 O O . ILE A 1 71 ? 4.535 7.567 7.924 1.00 98.38 71 ILE A O 1
ATOM 510 N N . VAL A 1 72 ? 5.451 6.210 6.388 1.00 98.75 72 VAL A N 1
ATOM 511 C CA . VAL A 1 72 ? 4.941 4.982 7.010 1.00 98.75 72 VAL A CA 1
ATOM 512 C C . VAL A 1 72 ? 5.552 4.774 8.396 1.00 98.75 72 VAL A C 1
ATOM 514 O O . VAL A 1 72 ? 4.815 4.427 9.316 1.00 98.75 72 VAL A O 1
ATOM 517 N N . ASN A 1 73 ? 6.845 5.056 8.596 1.00 98.44 73 ASN A N 1
ATOM 518 C CA . ASN A 1 73 ? 7.457 4.984 9.927 1.00 98.44 73 ASN A CA 1
ATOM 519 C C . ASN A 1 73 ? 6.822 5.980 10.906 1.00 98.44 73 ASN A C 1
ATOM 521 O O . ASN A 1 73 ? 6.478 5.589 12.020 1.00 98.44 73 ASN A O 1
ATOM 525 N N . LEU A 1 74 ? 6.587 7.228 10.485 1.00 98.25 74 LEU A N 1
ATOM 526 C CA . LEU A 1 74 ? 5.907 8.223 11.319 1.00 98.25 74 LEU A CA 1
ATOM 527 C C . LEU A 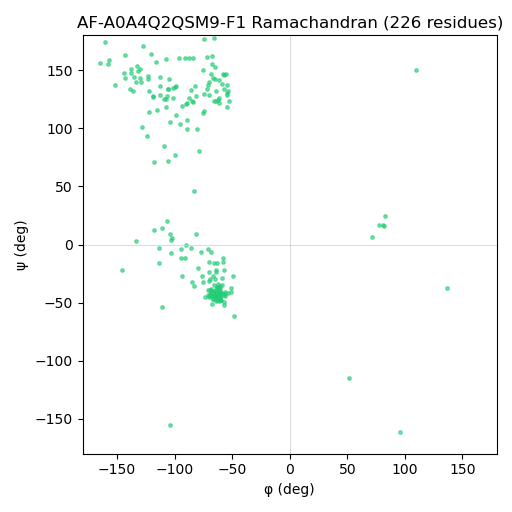1 74 ? 4.473 7.796 11.671 1.00 98.25 74 LEU A C 1
ATOM 529 O O . LEU A 1 74 ? 4.025 7.960 12.809 1.00 98.25 74 LEU A O 1
ATOM 533 N N . MET A 1 75 ? 3.736 7.252 10.699 1.00 98.56 75 MET A N 1
ATOM 534 C CA . MET A 1 75 ? 2.385 6.740 10.929 1.00 98.56 75 MET A CA 1
ATOM 535 C C . MET A 1 75 ? 2.398 5.571 11.913 1.00 98.56 75 MET A C 1
ATOM 537 O O . MET A 1 75 ? 1.583 5.549 12.832 1.00 98.56 75 MET A O 1
ATOM 541 N N . VAL A 1 76 ? 3.334 4.633 11.756 1.00 98.44 76 VAL A N 1
ATOM 542 C CA . VAL A 1 76 ? 3.499 3.480 12.648 1.00 98.44 76 VAL A CA 1
ATOM 543 C C . VAL A 1 76 ? 3.885 3.908 14.061 1.00 98.44 76 VAL A C 1
ATOM 545 O O . VAL A 1 76 ? 3.327 3.369 15.014 1.00 98.44 76 VAL A O 1
ATOM 548 N N . GLU A 1 77 ? 4.775 4.887 14.226 1.00 97.88 77 GLU A N 1
ATOM 549 C CA . GLU A 1 77 ? 5.141 5.438 15.537 1.00 97.88 77 GLU A CA 1
ATOM 550 C C . GLU A 1 77 ? 3.903 5.975 16.272 1.00 97.88 77 GLU A C 1
ATOM 552 O O . GLU A 1 77 ? 3.603 5.562 17.394 1.00 97.88 77 GLU A O 1
ATOM 557 N N . LYS A 1 78 ? 3.128 6.840 15.605 1.00 97.81 78 LYS A N 1
ATOM 558 C CA . LYS A 1 78 ? 1.906 7.429 16.173 1.00 97.81 78 LYS A CA 1
ATOM 559 C C . LYS A 1 78 ? 0.821 6.392 16.434 1.00 97.81 78 LYS A C 1
ATOM 561 O O . LYS A 1 78 ? 0.140 6.471 17.453 1.00 97.81 78 LYS A O 1
ATOM 566 N N . LEU A 1 79 ? 0.663 5.427 15.530 1.00 97.38 79 LEU A N 1
ATOM 567 C CA . LEU A 1 79 ? -0.302 4.344 15.679 1.00 97.38 79 LEU A CA 1
ATOM 568 C C . LEU A 1 79 ? 0.057 3.455 16.873 1.00 97.38 79 LEU A C 1
ATOM 570 O O . LEU A 1 79 ? -0.809 3.141 17.682 1.00 97.38 79 LEU A O 1
ATOM 574 N N . THR A 1 80 ? 1.336 3.111 17.030 1.00 96.25 80 THR A N 1
ATOM 575 C CA . THR A 1 80 ? 1.820 2.268 18.134 1.00 96.25 80 THR A CA 1
ATOM 576 C C . THR A 1 80 ? 1.666 2.964 19.484 1.00 96.25 80 THR A C 1
ATOM 578 O O . THR A 1 80 ? 1.321 2.305 20.456 1.00 96.25 80 THR A O 1
ATOM 581 N N . ALA A 1 81 ? 1.825 4.290 19.547 1.00 96.56 81 ALA A N 1
ATOM 582 C CA . ALA A 1 81 ? 1.580 5.063 20.767 1.00 96.56 81 ALA A CA 1
ATOM 583 C C . ALA A 1 81 ? 0.110 5.032 21.240 1.00 96.56 81 ALA A C 1
ATOM 585 O O . ALA A 1 81 ? -0.160 5.279 22.414 1.00 96.56 81 ALA A O 1
ATOM 586 N N . ALA A 1 82 ? -0.837 4.735 20.342 1.00 95.62 82 ALA A N 1
ATOM 587 C CA . ALA A 1 82 ? -2.259 4.587 20.657 1.00 95.62 82 ALA A CA 1
ATOM 588 C C . ALA A 1 82 ? -2.675 3.127 20.932 1.00 95.62 82 ALA A C 1
ATOM 590 O O . ALA A 1 82 ? -3.833 2.868 21.259 1.00 95.62 82 ALA A O 1
ATOM 591 N N . LEU A 1 83 ? -1.753 2.173 20.780 1.00 96.06 83 LEU A N 1
ATOM 592 C CA . LEU A 1 83 ? -1.980 0.744 20.971 1.00 96.06 83 LEU A CA 1
ATOM 593 C C . LEU A 1 83 ? -1.302 0.257 22.262 1.00 96.06 83 LEU A C 1
ATOM 595 O O . LEU A 1 83 ? -0.352 0.877 22.740 1.00 96.06 83 LEU A O 1
ATOM 599 N N . PRO A 1 84 ? -1.721 -0.894 22.816 1.00 96.25 84 PRO A N 1
ATOM 600 C CA . PRO A 1 84 ? -0.957 -1.558 23.865 1.00 96.25 84 PRO A CA 1
ATOM 601 C C . PRO A 1 84 ? 0.471 -1.889 23.401 1.00 96.25 84 PRO A C 1
ATOM 603 O O . PRO A 1 84 ? 0.689 -2.247 22.237 1.00 96.25 84 PRO A O 1
ATOM 606 N N . GLU A 1 85 ? 1.437 -1.842 24.324 1.00 94.44 85 GLU A N 1
ATOM 607 C CA . GLU A 1 85 ? 2.858 -2.121 24.044 1.00 94.44 85 GLU A CA 1
ATO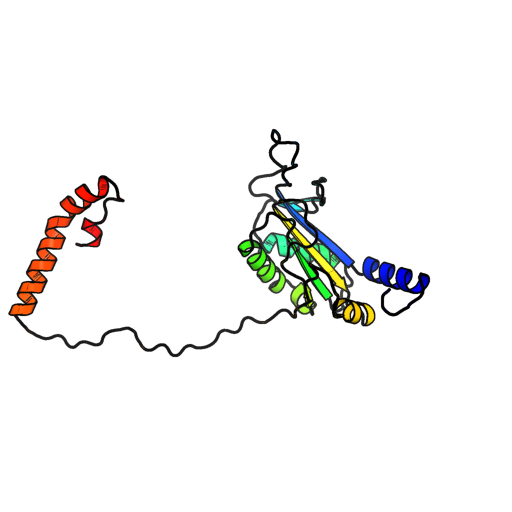M 608 C C . GLU A 1 85 ? 3.091 -3.530 23.472 1.00 94.44 85 GLU A C 1
ATOM 610 O O . GLU A 1 85 ? 4.010 -3.749 22.684 1.00 94.44 85 GLU A O 1
ATOM 615 N N . THR A 1 86 ? 2.230 -4.485 23.831 1.00 94.88 86 THR A N 1
ATOM 616 C CA . THR A 1 86 ? 2.302 -5.890 23.411 1.00 94.88 86 THR A CA 1
ATOM 617 C C . THR A 1 86 ? 0.976 -6.361 22.811 1.00 94.88 86 THR A C 1
ATOM 619 O O . THR A 1 86 ? -0.027 -5.651 22.852 1.00 94.88 86 THR A O 1
ATOM 622 N N . GLY A 1 87 ? 0.972 -7.556 22.217 1.00 95.94 87 GLY A N 1
ATOM 623 C CA . GLY A 1 87 ? -0.215 -8.165 21.613 1.00 95.94 87 GLY A CA 1
ATOM 624 C C . GLY A 1 87 ? -0.149 -8.221 20.089 1.00 95.94 87 GLY A C 1
ATOM 625 O O . GLY A 1 87 ? 0.492 -7.381 19.448 1.00 95.94 87 GLY A O 1
ATOM 626 N N . ARG A 1 88 ? -0.806 -9.240 19.533 1.00 98.44 88 ARG A N 1
ATOM 627 C CA . ARG A 1 88 ? -0.889 -9.504 18.090 1.00 98.44 88 ARG A CA 1
ATOM 628 C C . ARG A 1 88 ? -1.860 -8.517 17.443 1.00 98.44 88 ARG A C 1
ATOM 630 O O . ARG A 1 88 ? -2.794 -8.054 18.096 1.00 98.44 88 ARG A O 1
ATOM 637 N N . LEU A 1 89 ? -1.635 -8.183 16.180 1.00 98.75 89 LEU A N 1
ATOM 638 C CA . LEU A 1 89 ? -2.388 -7.173 15.443 1.00 98.75 89 LEU A CA 1
ATOM 639 C C . LEU A 1 89 ? -2.850 -7.719 14.092 1.00 98.75 89 LEU A C 1
ATOM 641 O O . LEU A 1 89 ? -2.110 -8.426 13.405 1.00 98.75 89 LEU A O 1
ATOM 645 N N . ALA A 1 90 ? -4.050 -7.315 13.682 1.00 98.75 90 ALA A N 1
ATOM 646 C CA . ALA A 1 90 ? -4.395 -7.244 12.270 1.00 98.75 90 ALA A CA 1
ATOM 647 C C . ALA A 1 90 ? -4.253 -5.792 11.818 1.00 98.75 90 ALA A C 1
ATOM 649 O O . ALA A 1 90 ? -4.693 -4.874 12.515 1.00 98.75 90 ALA A O 1
ATOM 650 N N . VAL A 1 91 ? -3.635 -5.583 10.659 1.00 98.81 91 VAL A N 1
ATOM 651 C CA . VAL A 1 91 ? -3.442 -4.256 10.077 1.00 98.81 91 VAL A CA 1
ATOM 652 C C . VAL A 1 91 ? -4.154 -4.184 8.737 1.00 98.81 91 VAL A C 1
ATOM 654 O O . VAL A 1 91 ? -3.960 -5.023 7.863 1.00 98.81 91 VAL A O 1
ATOM 657 N N . MET A 1 92 ? -4.983 -3.165 8.569 1.00 98.88 92 MET A N 1
ATOM 658 C CA . MET A 1 92 ? -5.625 -2.832 7.311 1.00 98.88 92 MET A CA 1
ATOM 659 C C . MET A 1 92 ? -4.884 -1.669 6.658 1.00 98.88 92 MET A C 1
ATOM 661 O O . MET A 1 92 ? -4.714 -0.613 7.270 1.00 98.88 92 MET A O 1
ATOM 665 N N . LEU A 1 93 ? -4.468 -1.871 5.409 1.00 98.81 93 LEU A N 1
ATOM 666 C CA . LEU A 1 93 ? -3.896 -0.837 4.556 1.00 98.81 93 LEU A CA 1
ATOM 667 C C . LEU A 1 93 ? -4.953 -0.421 3.531 1.00 98.81 93 LEU A C 1
ATOM 669 O O . LEU A 1 93 ? -5.262 -1.154 2.589 1.00 98.81 93 LEU A O 1
ATOM 673 N N . ASN A 1 94 ? -5.524 0.758 3.739 1.00 98.88 94 ASN A N 1
ATOM 674 C CA . ASN A 1 94 ? -6.640 1.271 2.958 1.00 98.88 94 ASN A CA 1
ATOM 675 C C . ASN A 1 94 ? -6.179 2.374 1.998 1.00 98.88 94 ASN A C 1
ATOM 677 O O . ASN A 1 94 ? -5.462 3.290 2.391 1.00 98.88 94 ASN A O 1
ATOM 681 N N . ASN A 1 95 ? -6.617 2.293 0.746 1.00 98.75 95 ASN A N 1
ATOM 682 C CA . ASN A 1 95 ? -6.446 3.337 -0.258 1.00 98.75 95 ASN A CA 1
ATOM 683 C C . ASN A 1 95 ? -7.622 4.321 -0.167 1.00 98.75 95 ASN A C 1
ATOM 685 O O . ASN A 1 95 ? -8.777 3.902 -0.245 1.00 98.75 95 ASN A O 1
ATOM 689 N N . LEU A 1 96 ? -7.340 5.620 -0.029 1.00 98.50 96 LEU A N 1
ATOM 690 C CA . LEU A 1 96 ? -8.379 6.654 0.033 1.00 98.50 96 LEU A CA 1
ATOM 691 C C . LEU A 1 96 ? -8.974 6.983 -1.344 1.00 98.50 96 LEU A C 1
ATOM 693 O O . LEU A 1 96 ? -9.980 7.680 -1.403 1.00 98.50 96 LEU A O 1
ATOM 697 N N . GLY A 1 97 ? -8.420 6.430 -2.425 1.00 97.81 97 GLY A N 1
ATOM 698 C CA . GLY A 1 97 ? -9.026 6.412 -3.757 1.00 97.81 97 GLY A CA 1
ATOM 699 C C . GLY A 1 97 ? -8.051 6.745 -4.884 1.00 97.81 97 GLY A C 1
ATOM 700 O O . GLY A 1 97 ? -8.114 6.132 -5.946 1.00 97.81 97 GLY A O 1
ATOM 701 N N . GLY A 1 98 ? -7.128 7.677 -4.645 1.00 97.38 98 GLY A N 1
ATOM 702 C CA . GLY A 1 98 ? -6.241 8.253 -5.662 1.00 97.38 98 GLY A CA 1
ATOM 703 C C . GLY A 1 98 ? -4.801 7.736 -5.666 1.00 97.38 98 GLY A C 1
ATOM 704 O O . GLY A 1 98 ? -3.973 8.250 -6.419 1.00 97.38 98 GLY A O 1
ATOM 705 N N . VAL A 1 99 ? -4.454 6.763 -4.817 1.00 98.38 99 VAL A N 1
ATOM 706 C CA . VAL A 1 99 ? -3.105 6.167 -4.802 1.00 98.38 99 VAL A CA 1
ATOM 707 C C . VAL A 1 99 ? -3.037 5.036 -5.825 1.00 98.38 99 VAL A C 1
ATOM 709 O O . VAL A 1 99 ? -3.924 4.181 -5.875 1.00 98.38 99 VAL A O 1
ATOM 712 N N . SER A 1 100 ? -1.990 5.005 -6.650 1.00 98.50 100 SER A N 1
ATOM 713 C CA . SER A 1 100 ? -1.813 3.945 -7.645 1.00 98.50 100 SER A CA 1
ATOM 714 C C . SER A 1 100 ? -1.539 2.592 -6.985 1.00 98.50 100 SER A C 1
ATOM 716 O O . SER A 1 100 ? -0.988 2.505 -5.888 1.00 98.50 100 SER A O 1
ATOM 718 N N . VAL A 1 101 ? -1.860 1.498 -7.679 1.00 98.50 101 VAL A N 1
ATOM 719 C CA . VAL A 1 101 ? -1.578 0.139 -7.182 1.00 98.50 101 VAL A CA 1
ATOM 720 C C . VAL A 1 101 ? -0.076 -0.072 -6.935 1.00 98.50 101 VAL A C 1
ATOM 722 O O . VAL A 1 101 ? 0.297 -0.729 -5.965 1.00 98.50 101 VAL A O 1
ATOM 725 N N . ALA A 1 102 ? 0.791 0.526 -7.761 1.00 98.62 102 ALA A N 1
ATOM 726 C CA . ALA A 1 102 ? 2.240 0.478 -7.573 1.00 98.62 102 ALA A CA 1
ATOM 727 C C . ALA A 1 102 ? 2.676 1.187 -6.278 1.00 98.62 102 ALA A C 1
ATOM 729 O O . ALA A 1 102 ? 3.430 0.617 -5.491 1.00 98.62 102 ALA A O 1
ATOM 730 N N . GLU A 1 103 ? 2.154 2.390 -6.015 1.00 98.62 103 GLU A N 1
ATOM 731 C CA . GLU A 1 103 ? 2.394 3.105 -4.756 1.00 98.62 103 GLU A CA 1
ATOM 732 C C . GLU A 1 103 ? 1.861 2.300 -3.557 1.00 98.62 103 GLU A C 1
ATOM 734 O O . GLU A 1 103 ? 2.576 2.131 -2.574 1.00 98.62 103 GLU A O 1
ATOM 739 N N . MET A 1 104 ? 0.667 1.703 -3.647 1.00 98.75 104 MET A N 1
ATOM 740 C CA . MET A 1 104 ? 0.123 0.849 -2.580 1.00 98.75 104 MET A CA 1
ATOM 741 C C . MET A 1 104 ? 0.984 -0.396 -2.304 1.00 98.75 104 MET A C 1
ATOM 743 O O . MET A 1 104 ? 1.109 -0.819 -1.151 1.00 98.75 104 MET A O 1
ATOM 747 N N . ALA A 1 105 ? 1.615 -0.977 -3.329 1.00 98.56 105 ALA A N 1
ATOM 748 C CA . ALA A 1 105 ? 2.564 -2.076 -3.160 1.00 98.56 105 ALA A CA 1
ATOM 749 C C . ALA A 1 105 ? 3.852 -1.618 -2.450 1.00 98.56 105 ALA A C 1
ATOM 751 O O . ALA A 1 105 ? 4.340 -2.317 -1.559 1.00 98.56 105 ALA A O 1
ATOM 752 N N . ILE A 1 106 ? 4.363 -0.424 -2.779 1.00 98.69 106 ILE A N 1
ATOM 753 C CA . ILE A 1 106 ? 5.488 0.194 -2.060 1.00 98.69 106 ILE A CA 1
ATOM 754 C C . ILE A 1 106 ? 5.109 0.418 -0.593 1.00 98.69 106 ILE A C 1
ATOM 756 O O . ILE A 1 106 ? 5.844 -0.006 0.290 1.00 98.69 106 ILE A O 1
ATOM 760 N N . LEU A 1 107 ? 3.938 0.990 -0.312 1.00 98.75 107 LEU A N 1
ATOM 761 C CA . LEU A 1 107 ? 3.453 1.216 1.055 1.00 98.75 107 LEU A CA 1
ATOM 762 C C . LEU A 1 107 ? 3.300 -0.089 1.850 1.00 98.75 107 LEU A C 1
ATOM 764 O O . LEU A 1 107 ? 3.648 -0.140 3.028 1.00 98.75 107 LEU A O 1
ATOM 768 N N . THR A 1 108 ? 2.846 -1.162 1.198 1.00 98.62 108 THR A N 1
ATOM 769 C CA . THR A 1 108 ? 2.781 -2.505 1.800 1.00 98.62 108 THR A CA 1
ATOM 770 C C . THR A 1 108 ? 4.175 -3.011 2.174 1.00 98.62 108 THR A C 1
ATOM 772 O O . THR A 1 108 ? 4.373 -3.539 3.269 1.00 98.62 108 THR A O 1
ATOM 775 N N . ARG A 1 109 ? 5.159 -2.822 1.284 1.00 98.38 109 ARG A N 1
ATOM 776 C CA . ARG A 1 109 ? 6.564 -3.147 1.551 1.00 98.38 109 ARG A CA 1
ATOM 777 C C . ARG A 1 109 ? 7.121 -2.309 2.702 1.00 98.38 109 ARG A C 1
ATOM 779 O O . ARG A 1 109 ? 7.815 -2.863 3.546 1.00 98.38 109 ARG A O 1
ATOM 786 N N . GLU A 1 110 ? 6.846 -1.006 2.746 1.00 98.56 110 GLU A N 1
ATOM 787 C CA . GLU A 1 110 ? 7.324 -0.154 3.840 1.00 98.56 110 GLU A CA 1
ATOM 788 C C . GLU A 1 110 ? 6.738 -0.592 5.182 1.00 98.56 110 GLU A C 1
ATOM 790 O O . GLU A 1 110 ? 7.491 -0.749 6.137 1.00 98.56 110 GLU A O 1
ATOM 795 N N . LEU A 1 111 ? 5.436 -0.903 5.241 1.00 98.50 111 LEU A N 1
ATOM 796 C CA . LEU A 1 111 ? 4.794 -1.441 6.445 1.00 98.50 111 LEU A CA 1
ATOM 797 C C . LEU A 1 111 ? 5.495 -2.718 6.935 1.00 98.50 111 LEU A C 1
ATOM 799 O O . LEU A 1 111 ? 5.790 -2.839 8.125 1.00 98.50 111 LEU A O 1
ATOM 803 N N . ALA A 1 112 ? 5.818 -3.632 6.016 1.00 97.44 112 ALA A N 1
ATOM 804 C CA . ALA A 1 112 ? 6.542 -4.868 6.312 1.00 97.44 112 ALA A CA 1
ATOM 805 C C . ALA A 1 112 ? 7.995 -4.650 6.783 1.00 97.44 112 ALA A C 1
ATOM 807 O O . ALA A 1 112 ? 8.583 -5.563 7.353 1.00 97.44 112 ALA A O 1
ATOM 808 N N . ASN A 1 113 ? 8.570 -3.463 6.575 1.00 97.38 113 ASN A N 1
ATOM 809 C CA . ASN A 1 113 ? 9.910 -3.102 7.046 1.00 97.38 113 ASN A CA 1
ATOM 810 C C . ASN A 1 113 ? 9.891 -2.210 8.299 1.00 97.38 113 ASN A C 1
ATOM 812 O O . ASN A 1 113 ? 10.946 -1.751 8.737 1.00 97.38 113 ASN A O 1
ATOM 816 N N . THR A 1 114 ? 8.720 -1.956 8.890 1.00 98.00 114 THR A N 1
ATOM 817 C CA . THR A 1 114 ? 8.615 -1.210 10.153 1.00 98.00 114 THR A CA 1
ATOM 818 C C . THR A 1 114 ? 8.736 -2.125 11.376 1.00 98.00 114 THR A C 1
ATOM 820 O O . THR A 1 114 ? 8.442 -3.320 11.281 1.00 98.00 114 THR A O 1
ATOM 823 N N . PRO A 1 115 ? 9.059 -1.586 12.570 1.00 96.06 115 PRO A N 1
ATOM 824 C CA . PRO A 1 115 ? 9.052 -2.363 13.813 1.00 96.06 115 PRO A CA 1
ATOM 825 C C . PRO A 1 115 ? 7.703 -3.023 14.143 1.00 96.06 115 PRO A C 1
ATOM 827 O O . PRO A 1 115 ? 7.666 -4.006 14.883 1.00 96.06 115 PRO A O 1
ATOM 830 N N . LEU A 1 116 ? 6.593 -2.512 13.591 1.00 96.88 116 LEU A N 1
ATOM 831 C CA . LEU A 1 116 ? 5.261 -3.075 13.810 1.00 96.88 116 LEU A CA 1
ATOM 832 C C . LEU A 1 116 ? 5.109 -4.464 13.187 1.00 96.88 116 LEU A C 1
ATOM 834 O O . LEU A 1 116 ? 4.326 -5.254 13.707 1.00 96.88 116 LEU A O 1
ATOM 838 N N . GLN A 1 117 ? 5.862 -4.780 12.123 1.00 96.56 117 GLN A N 1
ATOM 839 C CA . GLN A 1 117 ? 5.742 -6.033 11.369 1.00 96.56 117 GLN A CA 1
ATOM 840 C C . GLN A 1 117 ? 5.789 -7.276 12.264 1.00 96.56 117 GLN A C 1
ATOM 842 O O . GLN A 1 117 ? 5.023 -8.208 12.033 1.00 96.56 117 GLN A O 1
ATOM 847 N N . ALA A 1 118 ? 6.617 -7.275 13.312 1.00 96.44 118 ALA A N 1
ATOM 848 C CA . ALA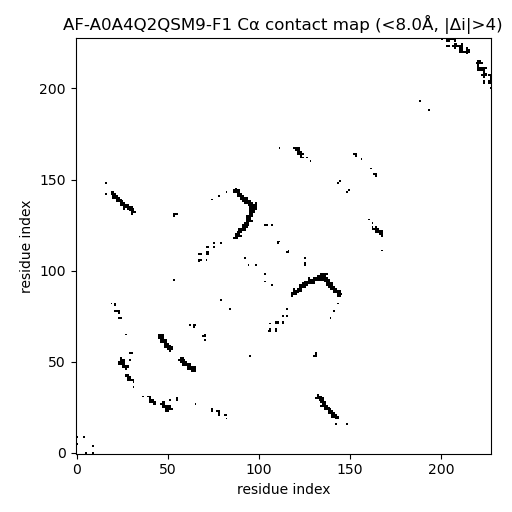 A 1 118 ? 6.749 -8.402 14.236 1.00 96.44 118 ALA A CA 1
ATOM 849 C C . ALA A 1 118 ? 5.459 -8.723 15.018 1.00 96.44 118 ALA A C 1
ATOM 851 O O . ALA A 1 118 ? 5.348 -9.797 15.604 1.00 96.44 118 ALA A O 1
ATOM 852 N N . ARG A 1 119 ? 4.495 -7.794 15.048 1.00 97.81 119 ARG A N 1
ATOM 853 C CA . ARG A 1 119 ? 3.192 -7.948 15.707 1.00 97.81 119 ARG A CA 1
ATOM 854 C C . ARG A 1 119 ? 2.049 -8.219 14.724 1.00 97.81 119 ARG A C 1
ATOM 856 O O . ARG A 1 119 ? 0.933 -8.439 15.185 1.00 97.81 119 ARG A O 1
ATOM 863 N N . ILE A 1 120 ? 2.282 -8.154 13.410 1.00 98.38 120 ILE A N 1
ATOM 864 C CA . ILE A 1 120 ? 1.226 -8.270 12.393 1.00 98.38 120 ILE A CA 1
ATOM 865 C C . ILE A 1 120 ? 1.041 -9.737 12.005 1.00 98.38 120 ILE A C 1
ATOM 867 O O . ILE A 1 120 ? 1.834 -10.287 11.243 1.00 98.38 120 ILE A O 1
ATOM 871 N N . ASP A 1 121 ? -0.059 -10.334 12.456 1.00 98.56 121 ASP A N 1
ATOM 872 C CA . ASP A 1 121 ? -0.453 -11.683 12.032 1.00 98.56 121 ASP A CA 1
ATOM 873 C C . ASP A 1 121 ? -1.246 -11.652 10.725 1.00 98.56 121 ASP A C 1
ATOM 875 O O . ASP A 1 121 ? -1.164 -12.574 9.913 1.00 98.56 121 ASP A O 1
ATOM 879 N N . TRP A 1 122 ? -2.013 -10.578 10.515 1.00 98.69 122 TRP A N 1
ATOM 880 C CA . TRP A 1 122 ? -2.941 -10.458 9.398 1.00 98.69 122 TRP A CA 1
ATOM 881 C C . TRP A 1 122 ? -2.865 -9.079 8.751 1.00 98.69 122 TRP A C 1
ATOM 883 O O . TRP A 1 122 ? -2.940 -8.052 9.424 1.00 98.69 122 TRP A O 1
ATOM 893 N N . LEU A 1 123 ? -2.773 -9.065 7.427 1.00 98.69 123 LEU A N 1
ATOM 894 C CA . LEU A 1 123 ? -2.904 -7.891 6.582 1.00 98.69 123 LEU A CA 1
ATOM 895 C C . LEU A 1 123 ? -4.258 -7.928 5.865 1.00 98.69 123 LEU A C 1
ATOM 897 O O . LEU A 1 123 ? -4.648 -8.956 5.309 1.00 98.69 123 LEU A O 1
ATOM 901 N N . ILE A 1 124 ? -4.964 -6.801 5.860 1.00 98.75 124 ILE A N 1
ATOM 902 C CA . ILE A 1 124 ? -6.210 -6.592 5.116 1.00 98.75 124 ILE A CA 1
ATOM 903 C C . ILE A 1 124 ? -5.937 -5.505 4.071 1.00 98.75 124 ILE A C 1
ATOM 905 O O . ILE A 1 124 ? -5.632 -4.364 4.418 1.00 98.75 124 ILE A O 1
ATOM 909 N N . GLY A 1 125 ? -6.015 -5.858 2.789 1.00 97.81 125 GLY A N 1
ATOM 910 C CA . GLY A 1 125 ? -5.568 -4.998 1.689 1.00 97.81 125 GLY A CA 1
ATOM 911 C C . GLY A 1 125 ? -4.137 -5.320 1.214 1.00 97.81 125 GLY A C 1
ATOM 912 O O . GLY A 1 125 ? -3.647 -6.419 1.479 1.00 97.81 125 GLY A O 1
ATOM 913 N N . PRO A 1 126 ? -3.464 -4.400 0.494 1.00 98.25 126 PRO A N 1
ATOM 914 C CA . PRO A 1 126 ? -3.912 -3.045 0.164 1.00 98.25 126 PRO A CA 1
ATOM 915 C C . PRO A 1 126 ? -5.161 -3.032 -0.724 1.00 98.25 126 PRO A C 1
ATOM 917 O O . PRO A 1 126 ? -5.211 -3.728 -1.735 1.00 98.25 126 PRO A O 1
ATOM 920 N N . ALA A 1 127 ? -6.168 -2.235 -0.366 1.00 98.38 127 ALA A N 1
ATOM 921 C CA . ALA A 1 127 ? -7.398 -2.104 -1.149 1.00 98.38 127 ALA A CA 1
ATOM 922 C C . ALA A 1 127 ? -8.112 -0.775 -0.875 1.00 98.38 127 ALA A C 1
ATOM 924 O O . ALA A 1 127 ? -7.915 -0.164 0.173 1.00 98.38 127 ALA A O 1
ATOM 925 N N . SER A 1 128 ? -8.968 -0.345 -1.800 1.00 98.50 128 SER A N 1
ATOM 926 C CA . SER A 1 128 ? -9.891 0.774 -1.587 1.00 98.50 128 SER A CA 1
ATOM 927 C C . SER A 1 128 ? -11.113 0.278 -0.812 1.00 98.50 128 SER A C 1
ATOM 929 O O . SER A 1 128 ? -11.992 -0.356 -1.393 1.00 98.50 128 SER A O 1
ATOM 931 N N . LEU A 1 129 ? -11.139 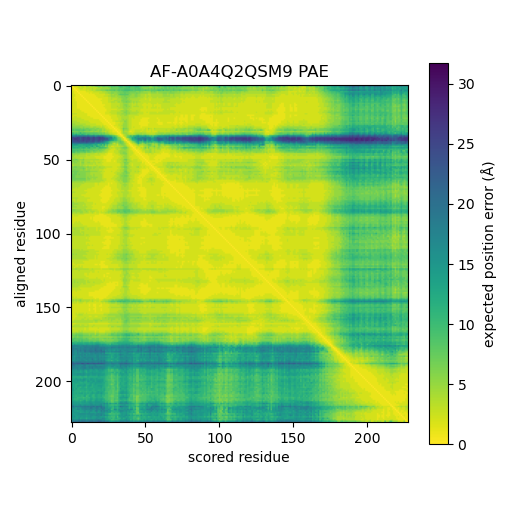0.504 0.505 1.00 98.19 129 LEU A N 1
ATOM 932 C CA . LEU A 1 129 ? -12.171 -0.022 1.412 1.00 98.19 129 LEU A CA 1
ATOM 933 C C . LEU A 1 129 ? -13.071 1.093 1.940 1.00 98.19 129 LEU A C 1
ATOM 935 O O . LEU A 1 129 ? -14.288 1.031 1.796 1.00 98.19 129 LEU A O 1
ATOM 939 N N . VAL A 1 130 ? -12.459 2.128 2.517 1.00 98.06 130 VAL A N 1
ATOM 940 C CA . VAL A 1 130 ? -13.126 3.351 2.972 1.00 98.06 130 VAL A CA 1
ATOM 941 C C . VAL A 1 130 ? -12.436 4.522 2.286 1.00 98.06 130 VAL A C 1
ATOM 943 O O . VAL A 1 130 ? -11.395 5.002 2.733 1.00 98.06 130 VAL A O 1
ATOM 946 N N . THR A 1 131 ? -12.986 4.923 1.144 1.00 97.94 131 THR A N 1
ATOM 947 C CA . THR A 1 131 ? -12.420 5.953 0.267 1.00 97.94 131 THR A CA 1
ATOM 948 C C . THR A 1 131 ? -12.936 7.348 0.598 1.00 97.94 131 THR A C 1
ATOM 950 O O . THR A 1 131 ? -14.029 7.505 1.137 1.00 97.94 131 THR A O 1
ATOM 953 N N . ALA A 1 132 ? -12.196 8.352 0.145 1.00 95.88 132 ALA A N 1
ATOM 954 C CA . ALA A 1 132 ? -12.597 9.745 0.051 1.00 95.88 132 ALA A CA 1
ATOM 955 C C . ALA A 1 132 ? -12.568 10.165 -1.430 1.00 95.88 132 ALA A C 1
ATOM 957 O O . ALA A 1 132 ? -11.669 10.876 -1.866 1.00 95.88 132 ALA A O 1
ATOM 958 N N . LEU A 1 133 ? -13.523 9.662 -2.224 1.00 95.56 133 LEU A N 1
ATOM 959 C CA . LEU A 1 133 ? -13.567 9.821 -3.687 1.00 95.56 133 LEU A CA 1
ATOM 960 C C . LEU A 1 133 ? -12.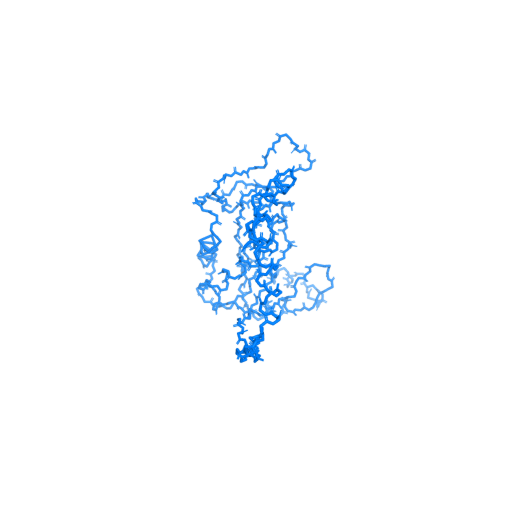237 9.414 -4.354 1.00 95.56 133 LEU A C 1
ATOM 962 O O . LEU A 1 133 ? -11.877 8.242 -4.308 1.00 95.56 133 LEU A O 1
ATOM 966 N N . ASP A 1 134 ? -11.523 10.355 -4.972 1.00 95.06 134 ASP A N 1
ATOM 967 C CA . ASP A 1 134 ? -10.230 10.171 -5.636 1.00 95.06 134 ASP A CA 1
ATOM 968 C C . ASP A 1 134 ? -9.056 10.766 -4.834 1.00 95.06 134 ASP A C 1
ATOM 970 O O . ASP A 1 134 ? -7.986 11.022 -5.387 1.00 95.06 134 ASP A O 1
ATOM 974 N N . MET A 1 135 ? -9.234 10.979 -3.523 1.00 97.00 135 MET A N 1
ATOM 975 C CA . MET A 1 135 ? -8.198 11.515 -2.640 1.00 97.00 135 MET A CA 1
ATOM 976 C C . MET A 1 135 ? -6.905 10.712 -2.765 1.00 97.00 135 MET A C 1
ATOM 978 O O . MET A 1 135 ? -6.871 9.501 -2.510 1.00 97.00 135 MET A O 1
ATOM 982 N N . LYS A 1 136 ? -5.806 11.395 -3.100 1.00 97.81 136 LYS A N 1
ATOM 983 C CA . LYS A 1 136 ? -4.486 10.768 -3.178 1.00 97.81 136 LYS A CA 1
ATOM 984 C C . LYS A 1 136 ? -3.903 10.616 -1.778 1.00 97.81 136 LYS A C 1
ATOM 986 O O . LYS A 1 136 ? -3.070 11.409 -1.345 1.00 97.81 136 LYS A O 1
ATOM 991 N N . GLY A 1 137 ? -4.348 9.584 -1.073 1.00 98.25 137 GLY A N 1
ATOM 992 C CA . GLY A 1 137 ? -3.890 9.244 0.266 1.00 98.25 137 GLY A CA 1
ATOM 993 C C . GLY A 1 137 ? -4.180 7.797 0.654 1.00 98.25 137 GLY A C 1
ATOM 994 O O . GLY A 1 137 ? -4.828 7.047 -0.076 1.00 98.25 137 GLY A O 1
ATOM 995 N N . PHE A 1 138 ? -3.689 7.398 1.818 1.00 98.81 138 PHE A N 1
ATOM 996 C CA . PHE A 1 138 ? -3.893 6.062 2.367 1.00 98.81 138 PHE A CA 1
ATOM 997 C C . PHE A 1 138 ? -4.059 6.128 3.885 1.00 98.81 138 PHE A C 1
ATOM 999 O O . PHE A 1 138 ? -3.700 7.118 4.527 1.00 98.81 138 PHE A O 1
ATOM 1006 N N . SER A 1 139 ? -4.596 5.064 4.473 1.00 98.81 139 SER A N 1
ATOM 1007 C CA . SER A 1 139 ? -4.677 4.921 5.923 1.00 98.81 139 SER A CA 1
ATOM 1008 C C . SER A 1 139 ? -4.189 3.561 6.401 1.00 98.81 139 SER A C 1
ATOM 1010 O O . SER A 1 139 ? -4.293 2.548 5.705 1.00 98.81 139 SER A O 1
ATOM 1012 N N . LEU A 1 140 ? -3.643 3.567 7.615 1.00 98.81 140 LEU A N 1
ATOM 1013 C CA . LEU A 1 140 ? -3.299 2.383 8.384 1.00 98.81 140 LEU A CA 1
ATOM 1014 C C . LEU A 1 140 ? -4.278 2.276 9.542 1.00 98.81 140 LEU A C 1
ATOM 1016 O O . LEU A 1 140 ? -4.403 3.203 10.344 1.00 98.81 140 LEU A O 1
ATOM 1020 N N . THR A 1 141 ? -4.936 1.132 9.642 1.00 98.88 141 THR A N 1
ATOM 1021 C CA . THR A 1 141 ? -5.785 0.785 10.778 1.00 98.88 141 THR A CA 1
ATOM 1022 C C . THR A 1 141 ? -5.219 -0.459 11.432 1.00 98.88 141 THR A C 1
ATOM 1024 O O . THR A 1 141 ? -5.022 -1.461 10.756 1.00 98.88 141 THR A O 1
ATOM 1027 N N . ALA A 1 142 ? -4.975 -0.417 12.734 1.00 98.81 142 ALA A N 1
ATOM 1028 C CA . ALA A 1 142 ? -4.575 -1.578 13.514 1.00 98.81 142 ALA A CA 1
ATOM 1029 C C . ALA A 1 142 ? -5.685 -1.940 14.496 1.00 98.81 142 ALA A C 1
ATOM 1031 O O . ALA A 1 142 ? -6.243 -1.063 15.158 1.00 98.81 142 ALA A O 1
ATOM 1032 N N . ILE A 1 143 ? -5.973 -3.233 14.602 1.00 98.75 143 ILE A N 1
ATOM 1033 C CA . ILE A 1 143 ? -6.865 -3.792 15.614 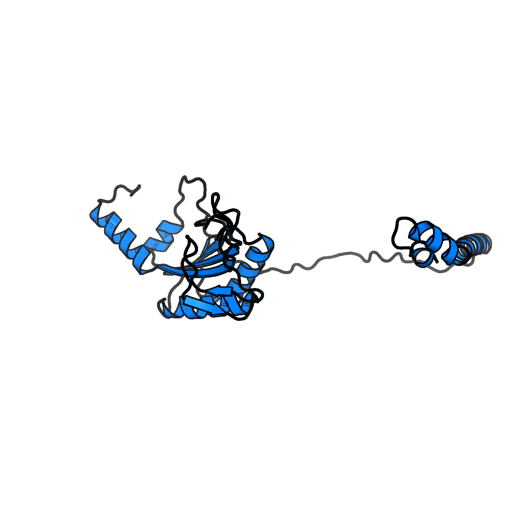1.00 98.75 143 ILE A CA 1
ATOM 1034 C C . ILE A 1 143 ? -6.115 -4.840 16.435 1.00 98.75 143 ILE A C 1
ATOM 1036 O O . ILE A 1 143 ? -5.433 -5.706 15.879 1.00 98.75 143 ILE A O 1
ATOM 1040 N N . VAL A 1 144 ? -6.226 -4.743 17.761 1.00 98.56 144 VAL A N 1
ATOM 1041 C CA . VAL A 1 144 ? -5.620 -5.710 18.685 1.00 98.56 144 VAL A CA 1
ATOM 1042 C C . VAL A 1 144 ? -6.356 -7.043 18.591 1.00 98.56 144 VAL A C 1
ATOM 1044 O O . VAL A 1 144 ? -7.582 -7.098 18.676 1.00 98.56 144 VAL A O 1
ATOM 1047 N N . LEU A 1 145 ? -5.601 -8.121 18.394 1.00 98.19 145 LEU A N 1
ATOM 1048 C CA . LEU A 1 145 ? -6.137 -9.464 18.229 1.00 98.19 145 LEU A CA 1
ATOM 1049 C C . LEU A 1 145 ? -6.279 -10.166 19.569 1.00 98.19 145 LEU A C 1
ATOM 1051 O O . LEU A 1 145 ? -5.344 -10.773 20.092 1.00 98.19 145 LEU A O 1
ATOM 1055 N N . GLU A 1 146 ? -7.510 -10.137 20.048 1.00 94.00 146 GLU A N 1
ATOM 1056 C CA . GLU A 1 146 ? -8.027 -11.052 21.056 1.00 94.00 146 GLU A CA 1
ATOM 1057 C C . GLU A 1 146 ? -8.764 -12.209 20.368 1.00 94.00 146 GLU A C 1
ATOM 1059 O O . GLU A 1 146 ? -9.180 -12.091 19.211 1.00 94.00 146 GLU A O 1
ATOM 1064 N N . GLU A 1 147 ? -8.952 -13.334 21.064 1.00 92.69 147 GLU A N 1
ATOM 1065 C CA . GLU A 1 147 ? -9.489 -14.569 20.463 1.00 92.69 147 GLU A CA 1
ATOM 1066 C C . GLU A 1 147 ? -10.831 -14.346 19.736 1.00 92.69 147 GLU A C 1
ATOM 1068 O O . GLU A 1 147 ? -11.043 -14.846 18.626 1.00 92.69 147 GLU A O 1
ATOM 1073 N N . SER A 1 148 ? -11.741 -13.560 20.326 1.00 94.62 148 SER A N 1
ATOM 1074 C CA . SER A 1 148 ? -13.042 -13.261 19.715 1.00 94.62 148 SER A CA 1
ATOM 1075 C C . SER A 1 148 ? -12.922 -12.375 18.473 1.00 94.62 148 SER A C 1
ATOM 1077 O O . SER A 1 148 ? -13.631 -12.619 17.494 1.00 94.62 148 SER A O 1
ATOM 1079 N N . ILE A 1 149 ? -12.017 -11.391 18.495 1.00 97.69 149 ILE A N 1
ATOM 1080 C CA . ILE A 1 149 ? -11.766 -10.463 17.387 1.00 97.69 149 ILE A CA 1
ATOM 1081 C C . ILE A 1 149 ? -11.159 -11.217 16.208 1.00 97.69 149 ILE A C 1
ATOM 1083 O O . ILE A 1 149 ? -11.682 -11.135 15.098 1.00 97.69 149 ILE A O 1
ATOM 1087 N N . GLU A 1 150 ? -10.102 -11.996 16.442 1.00 98.19 150 GLU A N 1
ATOM 1088 C CA . GLU A 1 150 ? -9.441 -12.762 15.384 1.00 98.19 150 GLU A CA 1
ATOM 1089 C C . GLU A 1 150 ? -10.415 -13.753 14.737 1.00 98.19 150 GLU A C 1
ATOM 1091 O O . GLU A 1 150 ? -10.570 -13.785 13.515 1.00 98.19 150 GLU A O 1
ATOM 1096 N N . LYS A 1 151 ? -11.170 -14.499 15.552 1.00 96.81 151 LYS A N 1
ATOM 1097 C CA . LYS A 1 151 ? -12.193 -15.424 15.052 1.00 96.81 151 LYS A CA 1
ATOM 1098 C C . LYS A 1 151 ? -13.285 -14.713 14.251 1.00 96.81 151 LYS A C 1
ATOM 1100 O O . LYS A 1 151 ? -13.815 -15.294 13.302 1.00 96.81 151 LYS A O 1
ATOM 1105 N N . ALA A 1 152 ? -13.668 -13.497 14.639 1.00 97.06 152 ALA A N 1
ATOM 1106 C CA . ALA A 1 152 ? -14.653 -12.708 13.909 1.00 97.06 152 ALA A CA 1
ATOM 1107 C C . ALA A 1 152 ? -14.100 -12.218 12.561 1.00 97.06 152 ALA A C 1
ATOM 1109 O O . ALA A 1 152 ? -14.778 -12.388 11.553 1.00 97.06 152 ALA A O 1
ATOM 1110 N N . LEU A 1 153 ? -12.869 -11.697 12.528 1.00 97.81 153 LEU A N 1
ATOM 1111 C CA . LEU A 1 153 ? -12.208 -11.215 11.306 1.00 97.81 153 LEU A CA 1
ATOM 1112 C C . LEU A 1 153 ? -11.992 -12.320 10.265 1.00 97.81 153 LEU A C 1
ATOM 1114 O O . LEU A 1 153 ? -12.104 -12.071 9.067 1.00 97.81 153 LEU A O 1
ATOM 1118 N N . LEU A 1 154 ? -11.686 -13.537 10.718 1.00 97.69 154 LEU A N 1
ATOM 1119 C CA . LEU A 1 154 ? -11.431 -14.689 9.849 1.00 97.69 154 LEU A CA 1
ATOM 1120 C C . LEU A 1 154 ? -12.701 -15.447 9.440 1.00 97.69 154 LEU A C 1
ATOM 1122 O O . LEU A 1 154 ? -12.613 -16.423 8.696 1.00 97.69 154 LEU A O 1
ATOM 1126 N N . SER A 1 155 ? -13.872 -15.040 9.935 1.00 96.81 155 SER A N 1
ATOM 1127 C CA . SER A 1 155 ? -15.135 -15.655 9.528 1.00 96.81 155 SER A CA 1
ATOM 1128 C C . SER A 1 155 ? -15.476 -15.258 8.093 1.00 96.81 155 SER A C 1
ATOM 1130 O O . SER A 1 155 ? -15.355 -14.090 7.725 1.00 96.81 155 SER A O 1
ATOM 1132 N N . ASP A 1 156 ? -15.935 -16.218 7.293 1.00 95.25 156 ASP A N 1
ATOM 1133 C CA . ASP A 1 156 ? -16.427 -15.920 5.950 1.00 95.25 156 ASP A CA 1
ATOM 1134 C C . ASP A 1 156 ? -17.690 -15.042 6.028 1.00 95.25 156 ASP A C 1
ATOM 1136 O O . ASP A 1 156 ? -18.528 -15.193 6.924 1.00 95.25 156 ASP A O 1
ATOM 1140 N N . VAL A 1 157 ? -17.809 -14.107 5.084 1.00 96.75 157 VAL A N 1
ATOM 1141 C CA . VAL A 1 157 ? -18.931 -13.170 4.965 1.00 96.75 157 VAL A CA 1
ATOM 1142 C C . VAL A 1 157 ? -19.338 -13.028 3.503 1.00 96.75 157 VAL A C 1
ATOM 1144 O O . VAL A 1 157 ? -18.502 -13.079 2.603 1.00 96.75 157 VAL A O 1
ATOM 1147 N N . GLU A 1 158 ? -20.623 -12.799 3.264 1.00 96.75 158 GLU A N 1
ATOM 1148 C CA . GLU A 1 158 ? -21.182 -12.625 1.922 1.00 96.75 158 GLU A CA 1
ATOM 1149 C C . GLU A 1 158 ? -21.355 -11.131 1.629 1.00 96.75 158 GLU A C 1
ATOM 1151 O O . GLU A 1 158 ? -22.443 -10.569 1.729 1.00 96.75 158 GLU A O 1
ATOM 1156 N N . THR A 1 159 ? -20.248 -10.452 1.320 1.00 96.62 159 THR A N 1
ATOM 1157 C CA . THR A 1 159 ? -20.254 -9.023 0.968 1.00 96.62 159 THR A CA 1
ATOM 1158 C C . THR A 1 159 ? -19.427 -8.775 -0.286 1.00 96.62 159 THR A C 1
ATOM 1160 O O . THR A 1 159 ? -18.505 -9.529 -0.586 1.00 96.62 159 THR A O 1
ATOM 1163 N N . ALA A 1 160 ? -19.744 -7.708 -1.020 1.00 96.25 160 ALA A N 1
ATOM 1164 C CA . ALA A 1 160 ? -19.102 -7.426 -2.304 1.00 96.25 160 ALA A CA 1
ATOM 1165 C C . ALA A 1 160 ? -17.597 -7.116 -2.196 1.00 96.25 160 ALA A C 1
ATOM 1167 O O . ALA A 1 160 ? -16.856 -7.392 -3.136 1.00 96.25 160 ALA A O 1
ATOM 1168 N N . SER A 1 161 ? -17.155 -6.542 -1.070 1.00 95.44 161 SER A N 1
ATOM 1169 C CA . SER A 1 161 ? -15.840 -5.887 -0.993 1.00 95.44 161 SER A CA 1
ATOM 1170 C C . SER A 1 161 ? -15.002 -6.255 0.234 1.00 95.44 161 SER A C 1
ATOM 1172 O O . SER A 1 161 ? -13.905 -5.714 0.381 1.00 95.44 161 SER A O 1
ATOM 1174 N N . TRP A 1 162 ? -15.462 -7.160 1.111 1.00 97.50 162 TRP A N 1
ATOM 1175 C CA . TRP A 1 162 ? -14.636 -7.616 2.235 1.00 97.50 162 TRP A CA 1
ATOM 1176 C C . TRP A 1 162 ? -13.376 -8.320 1.728 1.00 97.50 162 TRP A C 1
ATOM 1178 O O . TRP A 1 162 ? -13.446 -9.287 0.971 1.00 97.50 162 TRP A O 1
ATOM 1188 N N . GLN A 1 163 ? -12.215 -7.834 2.162 1.00 96.81 163 GLN A N 1
ATOM 1189 C CA . GLN A 1 163 ? -10.934 -8.440 1.827 1.00 96.81 163 GLN A CA 1
ATOM 1190 C C . GLN A 1 163 ? -10.591 -9.489 2.872 1.00 96.81 163 GLN A C 1
ATOM 1192 O O . GLN A 1 163 ? -10.475 -9.182 4.059 1.00 96.81 163 GLN A O 1
ATOM 1197 N N . LYS A 1 164 ? -10.403 -10.730 2.421 1.00 96.25 164 LYS A N 1
ATOM 1198 C CA . LYS A 1 164 ? -9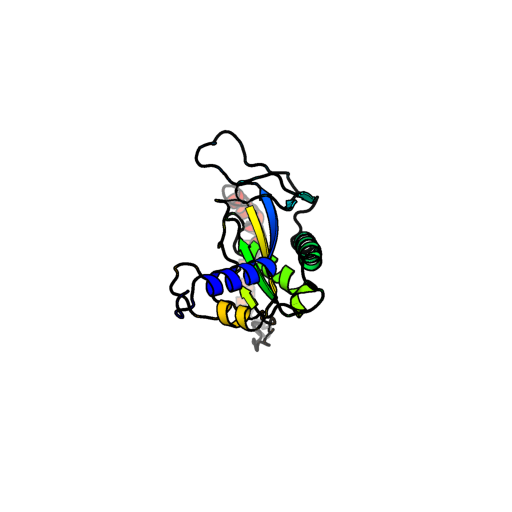.983 -11.816 3.302 1.00 96.25 164 LYS A CA 1
ATOM 1199 C C . LYS A 1 164 ? -8.610 -11.479 3.902 1.00 96.25 164 LYS A C 1
ATOM 1201 O O . LYS A 1 164 ? -7.685 -11.226 3.127 1.00 96.25 164 LYS A O 1
ATOM 1206 N N . PRO A 1 165 ? -8.454 -11.496 5.238 1.00 98.31 165 PRO A N 1
ATOM 1207 C CA . PRO A 1 165 ? -7.155 -11.263 5.852 1.00 98.31 165 PRO A CA 1
ATOM 1208 C C . PRO A 1 165 ? -6.119 -12.292 5.374 1.00 98.31 165 PRO A C 1
ATOM 1210 O O . PRO A 1 165 ? -6.418 -13.485 5.264 1.00 98.31 165 PRO A O 1
ATOM 1213 N N . VAL A 1 166 ? -4.897 -11.839 5.094 1.00 98.19 166 VAL A N 1
ATOM 1214 C CA . VAL A 1 166 ? -3.776 -12.685 4.657 1.00 98.19 166 VAL A CA 1
ATOM 1215 C C . VAL A 1 166 ? -2.587 -12.527 5.590 1.00 98.19 166 VAL A C 1
ATOM 1217 O O . VAL A 1 166 ? -2.321 -11.439 6.085 1.00 98.19 166 VAL A O 1
ATOM 1220 N N . GLN A 1 167 ? -1.836 -13.601 5.814 1.00 97.50 167 GLN A N 1
ATOM 1221 C CA . GLN A 1 167 ? -0.598 -13.502 6.585 1.00 97.50 167 GLN A CA 1
ATOM 1222 C C . GLN A 1 167 ? 0.479 -12.787 5.755 1.00 97.50 167 GLN A C 1
ATOM 1224 O O . GLN A 1 167 ? 0.659 -13.147 4.581 1.00 97.50 167 GLN A O 1
ATOM 1229 N N . PRO A 1 168 ? 1.213 -11.810 6.325 1.00 94.81 168 PRO A N 1
ATOM 1230 C CA . PRO A 1 168 ? 2.382 -11.232 5.673 1.00 94.81 168 PRO A CA 1
ATOM 1231 C C . PRO A 1 168 ? 3.385 -12.328 5.291 1.00 94.81 168 PRO A C 1
ATOM 1233 O O . PRO A 1 168 ? 3.721 -13.189 6.102 1.00 94.81 168 PRO A O 1
ATOM 1236 N N . ARG A 1 169 ? 3.855 -12.321 4.040 1.00 93.00 169 ARG A N 1
ATOM 1237 C CA . ARG A 1 169 ? 4.756 -13.357 3.513 1.00 93.00 169 ARG A CA 1
ATOM 1238 C C . ARG A 1 169 ? 6.183 -12.844 3.411 1.00 93.00 169 ARG A C 1
ATOM 1240 O O . ARG A 1 169 ? 6.413 -11.716 2.982 1.00 93.00 169 ARG A O 1
ATOM 1247 N N . THR A 1 170 ? 7.142 -13.710 3.714 1.00 91.62 170 THR A N 1
ATOM 1248 C CA . THR A 1 170 ? 8.553 -13.468 3.402 1.00 91.62 170 THR A CA 1
ATOM 1249 C C . THR A 1 170 ? 8.777 -13.553 1.892 1.00 91.62 170 THR A C 1
ATOM 1251 O O . THR A 1 170 ? 8.216 -14.419 1.216 1.00 91.62 170 THR A O 1
ATOM 1254 N N . ILE A 1 171 ? 9.602 -12.654 1.355 1.00 93.25 171 ILE A N 1
ATOM 1255 C CA . ILE A 1 171 ? 10.000 -12.696 -0.053 1.00 93.25 171 ILE A CA 1
ATOM 1256 C C . ILE A 1 171 ? 11.032 -13.812 -0.227 1.00 93.25 171 ILE A C 1
ATOM 1258 O O . ILE A 1 171 ? 12.147 -13.721 0.282 1.00 93.25 171 ILE A O 1
ATOM 1262 N N . ASN A 1 172 ? 10.655 -14.860 -0.959 1.00 93.81 172 ASN A N 1
ATOM 1263 C CA . ASN A 1 172 ? 11.531 -15.988 -1.254 1.00 93.81 172 ASN A CA 1
ATOM 1264 C C . ASN A 1 172 ? 12.241 -15.764 -2.592 1.00 93.81 172 ASN A C 1
ATOM 1266 O O . ASN A 1 172 ? 11.592 -15.672 -3.634 1.00 93.81 172 ASN A O 1
ATOM 1270 N N . VAL A 1 173 ? 13.572 -15.710 -2.566 1.00 93.94 173 VAL A N 1
ATOM 1271 C CA . VAL A 1 173 ? 14.400 -15.681 -3.778 1.00 93.94 173 VAL A CA 1
ATOM 1272 C C . VAL A 1 173 ? 14.734 -17.117 -4.161 1.00 93.94 173 VAL A C 1
ATOM 1274 O O . VAL A 1 173 ? 15.327 -17.848 -3.368 1.00 93.94 173 VAL A O 1
ATOM 1277 N N . VAL A 1 174 ? 14.341 -17.529 -5.366 1.00 94.56 174 VAL A N 1
ATOM 1278 C CA . VAL A 1 174 ? 14.592 -18.883 -5.873 1.00 94.56 174 VAL A CA 1
ATOM 1279 C C . VAL A 1 174 ? 15.774 -18.881 -6.844 1.00 94.56 174 VAL A C 1
ATOM 1281 O O . VAL A 1 174 ? 15.850 -17.999 -7.702 1.00 94.56 174 VAL A O 1
ATOM 1284 N N . PRO A 1 175 ? 16.713 -19.838 -6.731 1.00 91.62 175 PRO A N 1
ATOM 1285 C CA . PRO A 1 175 ? 17.788 -19.969 -7.702 1.00 91.62 175 PRO A CA 1
ATOM 1286 C C . PRO A 1 175 ? 17.219 -20.389 -9.062 1.00 91.62 175 PRO A C 1
ATOM 1288 O O . PRO A 1 175 ? 16.295 -21.199 -9.136 1.00 91.62 175 PRO A O 1
ATOM 1291 N N . SER A 1 176 ? 17.801 -19.858 -10.135 1.00 90.25 176 SER A N 1
ATOM 1292 C CA . SER A 1 176 ? 17.486 -20.251 -11.508 1.00 90.25 176 SER A CA 1
ATOM 1293 C C . SER A 1 176 ? 18.688 -20.947 -12.142 1.00 90.25 176 SER A C 1
ATOM 1295 O O . SER A 1 176 ? 19.832 -20.576 -11.882 1.00 90.25 176 SER A O 1
ATOM 1297 N N . THR A 1 177 ? 18.427 -21.953 -12.972 1.00 89.62 177 THR A N 1
ATOM 1298 C CA . THR A 1 177 ? 19.434 -22.660 -13.776 1.00 89.62 177 THR A CA 1
ATOM 1299 C C . THR A 1 177 ? 19.289 -22.209 -15.223 1.00 89.62 177 THR A C 1
ATOM 1301 O O . THR A 1 177 ? 18.748 -22.914 -16.066 1.00 89.62 177 THR A O 1
ATOM 1304 N N . LEU A 1 178 ? 19.693 -20.967 -15.494 1.00 88.50 178 LEU A N 1
ATOM 1305 C CA . LEU A 1 178 ? 19.775 -20.477 -16.865 1.00 88.50 178 LEU A CA 1
ATOM 1306 C C . LEU A 1 178 ? 21.118 -20.894 -17.451 1.00 88.50 178 LEU A C 1
ATOM 1308 O O . LEU A 1 178 ? 22.168 -20.552 -16.903 1.00 88.50 178 LEU A O 1
ATOM 1312 N N . ASP A 1 179 ? 21.067 -21.607 -18.570 1.00 86.31 179 ASP A N 1
ATOM 1313 C CA . ASP A 1 179 ? 22.243 -21.819 -19.398 1.00 86.31 179 ASP A CA 1
ATOM 1314 C C . ASP A 1 179 ? 22.723 -20.487 -19.980 1.00 86.31 179 ASP A C 1
ATOM 1316 O O . ASP A 1 179 ? 21.959 -19.536 -20.181 1.00 86.31 179 ASP A O 1
ATOM 1320 N N . SER A 1 180 ? 24.022 -20.419 -20.258 1.00 87.88 180 SER A N 1
ATOM 1321 C CA . SER A 1 180 ? 24.609 -19.258 -20.912 1.00 87.88 180 SER A CA 1
ATOM 1322 C C . SER A 1 180 ? 23.985 -19.065 -22.296 1.00 87.88 180 SER A C 1
ATOM 1324 O O . SER A 1 180 ? 24.104 -19.929 -23.159 1.00 87.88 180 SER A O 1
ATOM 1326 N N . ALA A 1 181 ? 23.389 -17.895 -22.541 1.00 92.25 181 ALA A N 1
ATOM 1327 C CA . ALA A 1 181 ? 22.942 -17.495 -23.878 1.00 92.25 181 ALA A CA 1
ATOM 1328 C C . ALA A 1 181 ? 24.114 -17.161 -24.825 1.00 92.25 181 ALA A C 1
ATOM 1330 O O . ALA A 1 181 ? 23.903 -16.842 -25.995 1.00 92.25 181 ALA A O 1
ATOM 1331 N N . ARG A 1 182 ? 25.359 -17.193 -24.325 1.00 93.25 182 ARG A N 1
ATOM 1332 C CA . ARG A 1 182 ? 26.554 -16.951 -25.130 1.00 93.25 182 ARG A CA 1
ATOM 1333 C C . ARG A 1 182 ? 26.686 -18.042 -26.185 1.00 93.25 182 ARG A C 1
ATOM 1335 O O . ARG A 1 182 ? 26.809 -19.217 -25.860 1.00 93.25 182 ARG A O 1
ATOM 1342 N N . VAL A 1 183 ? 26.747 -17.621 -27.441 1.00 93.38 183 VAL A N 1
ATOM 1343 C CA . VAL A 1 183 ? 27.139 -18.501 -28.537 1.00 93.38 183 VAL A CA 1
ATOM 1344 C C . VAL A 1 183 ? 28.647 -18.719 -28.456 1.00 93.38 183 VAL A C 1
ATOM 1346 O O . VAL A 1 183 ? 29.428 -17.777 -28.614 1.00 93.38 183 VAL A O 1
ATOM 1349 N N . ASP A 1 184 ? 29.055 -19.959 -28.204 1.00 92.88 184 ASP A N 1
ATOM 1350 C CA . ASP A 1 184 ? 30.449 -20.360 -28.336 1.00 92.88 184 ASP A CA 1
ATOM 1351 C C . ASP A 1 184 ? 30.804 -20.485 -29.818 1.00 92.88 184 ASP A C 1
ATOM 1353 O O . ASP A 1 184 ? 30.113 -21.139 -30.600 1.00 92.88 184 ASP A O 1
ATOM 1357 N N . PHE A 1 185 ? 31.903 -19.852 -30.216 1.00 93.44 185 PHE A N 1
ATOM 1358 C CA . PHE A 1 185 ? 32.427 -19.931 -31.571 1.00 93.44 185 PHE A CA 1
ATOM 1359 C C . PHE A 1 185 ? 33.945 -20.069 -31.534 1.00 93.44 185 PHE A C 1
ATOM 1361 O O . PHE A 1 185 ? 34.617 -19.587 -30.623 1.00 93.44 185 PHE A O 1
ATOM 1368 N N . THR A 1 186 ? 34.495 -20.722 -32.552 1.00 95.25 186 THR A N 1
ATOM 1369 C CA . THR A 1 186 ? 35.937 -20.741 -32.805 1.00 95.25 186 THR A CA 1
ATOM 1370 C C . THR A 1 186 ? 36.206 -19.865 -34.026 1.00 95.25 186 THR A C 1
ATOM 1372 O O . THR A 1 186 ? 35.577 -20.098 -35.062 1.00 95.25 186 THR A O 1
ATOM 1375 N N . PRO A 1 187 ? 37.097 -18.858 -33.945 1.00 94.00 187 PRO A N 1
ATOM 1376 C CA . PRO A 1 187 ? 37.468 -18.062 -35.108 1.00 94.00 187 PRO A CA 1
ATOM 1377 C C . PRO A 1 187 ? 37.962 -18.951 -36.253 1.00 94.00 187 PRO A C 1
ATOM 1379 O O . PRO A 1 187 ? 38.733 -19.886 -36.038 1.00 94.00 187 PRO A O 1
ATOM 1382 N N . SER A 1 188 ? 37.533 -18.649 -37.476 1.00 94.31 188 SER A N 1
ATOM 1383 C CA . SER A 1 188 ? 37.976 -19.349 -38.683 1.00 94.31 188 SER A CA 1
ATOM 1384 C C . SER A 1 188 ? 38.423 -18.346 -39.741 1.00 94.31 188 SER A C 1
ATOM 1386 O O . SER A 1 188 ? 37.937 -17.216 -39.781 1.00 94.31 188 SER A O 1
ATOM 1388 N N . ALA A 1 189 ? 39.365 -18.753 -40.592 1.00 92.81 189 ALA A N 1
ATOM 1389 C CA . ALA A 1 189 ? 39.819 -17.946 -41.716 1.00 92.81 189 ALA A CA 1
ATOM 1390 C C . ALA A 1 189 ? 39.051 -18.357 -42.979 1.00 92.81 189 ALA A C 1
ATOM 1392 O O . ALA A 1 189 ? 39.329 -19.398 -43.572 1.00 92.81 189 ALA A O 1
ATOM 1393 N N . ASN A 1 190 ? 38.085 -17.535 -43.387 1.00 95.44 190 ASN A N 1
ATOM 1394 C CA . ASN A 1 190 ? 37.382 -17.671 -44.660 1.00 95.44 190 ASN A CA 1
ATOM 1395 C C . ASN A 1 190 ? 37.436 -16.322 -45.399 1.00 95.44 190 ASN A C 1
ATOM 1397 O O . ASN A 1 190 ? 36.666 -15.427 -45.048 1.00 95.44 190 ASN A O 1
ATOM 1401 N N . PRO A 1 191 ? 38.330 -16.164 -46.394 1.00 94.06 191 PRO A N 1
ATOM 1402 C CA . PRO A 1 191 ? 38.504 -14.897 -47.105 1.00 94.06 191 PRO A CA 1
ATOM 1403 C C . PRO A 1 191 ? 37.209 -14.379 -47.736 1.00 94.06 191 PRO A C 1
ATOM 1405 O O . PRO A 1 191 ? 36.874 -13.217 -47.566 1.00 94.06 191 PRO A O 1
ATOM 1408 N N . GLN A 1 192 ? 36.420 -15.259 -48.362 1.00 96.06 192 GLN A N 1
ATOM 1409 C CA . GLN A 1 192 ? 35.177 -14.870 -49.030 1.00 96.06 192 GLN A CA 1
ATOM 1410 C C . GLN A 1 192 ? 34.137 -14.304 -48.050 1.00 96.06 192 GLN A C 1
ATOM 1412 O O . GLN A 1 192 ? 33.487 -13.305 -48.342 1.00 96.06 192 GLN A O 1
ATOM 1417 N N . VAL A 1 193 ? 33.965 -14.938 -46.884 1.00 95.12 193 VAL A N 1
ATOM 1418 C CA . VAL A 1 193 ? 33.040 -14.440 -45.849 1.00 95.12 193 VAL A CA 1
ATOM 1419 C C . VAL A 1 193 ? 33.583 -13.167 -45.202 1.00 95.12 193 VAL A C 1
ATOM 1421 O O . VAL A 1 193 ? 32.811 -12.246 -44.952 1.00 95.12 193 VAL A O 1
ATOM 1424 N N . GLY A 1 194 ? 34.897 -13.096 -44.968 1.00 95.12 194 GLY A N 1
ATOM 1425 C CA . GLY A 1 194 ? 35.558 -11.895 -44.455 1.00 95.12 194 GLY A CA 1
ATOM 1426 C C . GLY A 1 194 ? 35.337 -10.678 -45.354 1.00 95.12 194 GLY A C 1
ATOM 1427 O O . GLY A 1 194 ? 34.983 -9.616 -44.847 1.00 95.12 194 GLY A O 1
ATOM 1428 N N . ASP A 1 195 ? 35.451 -10.856 -46.672 1.00 96.94 195 ASP A N 1
ATOM 1429 C CA . ASP A 1 195 ? 35.220 -9.796 -47.658 1.00 96.94 195 ASP A CA 1
ATOM 1430 C C . ASP A 1 195 ? 33.767 -9.290 -47.624 1.00 96.94 195 ASP A C 1
ATOM 1432 O O . ASP A 1 195 ? 33.536 -8.080 -47.603 1.00 96.94 195 ASP A O 1
ATOM 1436 N N . TYR A 1 196 ? 32.778 -10.192 -47.551 1.00 97.19 196 TYR A N 1
ATOM 1437 C CA . TYR A 1 196 ? 31.370 -9.794 -47.427 1.00 97.19 196 TYR A CA 1
ATOM 1438 C C . TYR A 1 196 ? 31.083 -9.040 -46.127 1.00 97.19 196 TYR A C 1
ATOM 1440 O O . TYR A 1 196 ? 30.383 -8.029 -46.156 1.00 97.19 196 TYR A O 1
ATOM 1448 N N . VAL A 1 197 ? 31.621 -9.508 -44.994 1.00 96.31 197 VAL A N 1
ATOM 1449 C CA . VAL A 1 197 ? 31.453 -8.827 -43.702 1.00 96.31 197 VAL A CA 1
ATOM 1450 C C . VAL A 1 197 ? 32.053 -7.426 -43.772 1.00 96.31 197 VAL A C 1
ATOM 1452 O O . VAL A 1 197 ? 31.356 -6.473 -43.445 1.00 96.31 197 VAL A O 1
ATOM 1455 N N . ALA A 1 198 ? 33.285 -7.288 -44.274 1.00 96.19 198 ALA A N 1
ATOM 1456 C CA . ALA A 1 198 ? 33.963 -5.999 -44.394 1.00 96.19 198 ALA A CA 1
ATOM 1457 C C . ALA A 1 198 ? 33.211 -5.014 -45.303 1.00 96.19 198 ALA A C 1
ATOM 1459 O O . ALA A 1 198 ? 33.099 -3.834 -44.972 1.00 96.19 198 ALA A O 1
ATOM 1460 N N . GLN A 1 199 ? 32.670 -5.491 -46.429 1.00 97.75 199 GLN A N 1
ATOM 1461 C CA . GLN A 1 199 ? 31.897 -4.659 -47.349 1.00 97.75 199 GLN A CA 1
ATOM 1462 C C . GLN A 1 199 ? 30.598 -4.153 -46.710 1.00 97.75 199 GLN A C 1
ATOM 1464 O O . GLN A 1 199 ? 30.276 -2.974 -46.839 1.00 97.75 199 GLN A O 1
ATOM 1469 N N . VAL A 1 200 ? 29.855 -5.030 -46.026 1.00 97.00 200 VAL A N 1
ATOM 1470 C CA . VAL A 1 200 ? 28.598 -4.652 -45.364 1.00 97.00 200 VAL A CA 1
ATOM 1471 C C . VAL A 1 200 ? 28.866 -3.692 -44.209 1.00 97.00 200 VAL A C 1
ATOM 1473 O O . VAL A 1 200 ? 28.212 -2.657 -44.134 1.00 97.00 200 VAL A O 1
ATOM 1476 N N . THR A 1 201 ? 29.842 -3.984 -43.343 1.00 96.81 201 THR A N 1
ATOM 1477 C CA . THR A 1 201 ? 30.170 -3.100 -42.214 1.00 96.81 201 THR A CA 1
ATOM 1478 C C . THR A 1 201 ? 30.690 -1.750 -42.692 1.00 96.81 201 THR A C 1
ATOM 1480 O O . THR A 1 201 ? 30.270 -0.726 -42.172 1.00 96.81 201 THR A O 1
ATOM 1483 N N . GLY A 1 202 ? 31.547 -1.728 -43.720 1.00 97.19 202 GLY A N 1
ATOM 1484 C CA . GLY A 1 202 ? 32.050 -0.480 -44.295 1.00 97.19 202 GLY A CA 1
ATOM 1485 C C . GLY A 1 202 ? 30.928 0.388 -44.860 1.00 97.19 202 GLY A C 1
ATOM 1486 O O . GLY A 1 202 ? 30.865 1.573 -44.563 1.00 97.19 202 GLY A O 1
ATOM 1487 N N . ALA A 1 203 ? 29.986 -0.212 -45.594 1.00 96.75 203 ALA A N 1
ATOM 1488 C CA . ALA A 1 203 ? 28.841 0.517 -46.133 1.00 96.75 203 ALA A CA 1
ATOM 1489 C C . ALA A 1 203 ? 27.936 1.110 -45.039 1.00 96.75 203 ALA A C 1
ATOM 1491 O O . ALA A 1 203 ? 27.401 2.197 -45.231 1.00 96.75 203 ALA A O 1
ATOM 1492 N N . LEU A 1 204 ? 27.747 0.411 -43.915 1.00 96.81 204 LEU A N 1
ATOM 1493 C CA . LEU A 1 204 ? 26.961 0.930 -42.791 1.00 96.81 204 LEU A CA 1
ATOM 1494 C C . LEU A 1 204 ? 27.669 2.102 -42.101 1.00 96.81 204 LEU A C 1
ATOM 1496 O O . LEU A 1 204 ? 27.033 3.129 -41.880 1.00 96.81 204 LEU A O 1
ATOM 1500 N N . ILE A 1 205 ? 28.978 1.979 -41.863 1.00 96.75 205 ILE A N 1
ATOM 1501 C CA . ILE A 1 205 ? 29.811 3.046 -41.287 1.00 96.75 205 ILE A CA 1
ATOM 1502 C C . ILE A 1 205 ? 29.798 4.292 -42.185 1.00 96.75 205 ILE A C 1
ATOM 1504 O O . ILE A 1 205 ? 29.540 5.396 -41.715 1.00 96.75 205 ILE A O 1
ATOM 1508 N N . ASP A 1 206 ? 30.002 4.127 -43.494 1.00 97.69 206 ASP A N 1
ATOM 1509 C CA . ASP A 1 206 ? 30.037 5.246 -44.448 1.00 97.69 206 ASP A CA 1
ATOM 1510 C C . ASP A 1 206 ? 28.687 5.980 -44.563 1.00 97.69 206 ASP A C 1
ATOM 1512 O O . ASP A 1 206 ? 28.631 7.144 -44.969 1.00 97.69 206 ASP A O 1
ATOM 1516 N N . LEU A 1 207 ? 27.583 5.303 -44.234 1.00 97.56 207 LEU A N 1
ATOM 1517 C CA . LEU A 1 207 ? 26.233 5.856 -44.292 1.00 97.56 207 LEU A CA 1
ATOM 1518 C C . LEU A 1 207 ? 25.789 6.535 -42.989 1.00 97.56 207 LEU A C 1
ATOM 1520 O O . LEU A 1 207 ? 24.680 7.074 -42.974 1.00 97.56 207 LEU A O 1
ATOM 1524 N N . GLU A 1 208 ? 26.619 6.566 -41.941 1.00 97.81 208 GLU A N 1
ATOM 1525 C CA . GLU A 1 208 ? 26.268 7.099 -40.617 1.00 97.81 208 GLU A CA 1
ATOM 1526 C C . GLU A 1 208 ? 25.594 8.483 -40.694 1.00 97.81 208 GLU A C 1
ATOM 1528 O O . GLU A 1 208 ? 24.423 8.641 -40.339 1.00 97.81 208 GLU A O 1
ATOM 1533 N N . GLU A 1 209 ? 26.288 9.496 -41.226 1.00 97.44 209 GLU A N 1
ATOM 1534 C CA . GLU A 1 209 ? 25.758 10.867 -41.283 1.00 97.44 209 GLU A CA 1
ATOM 1535 C C . GLU A 1 209 ? 24.493 10.970 -42.146 1.00 97.44 209 GLU A C 1
ATOM 1537 O O . GLU A 1 209 ? 23.570 11.728 -41.836 1.00 97.44 209 GLU A O 1
ATOM 1542 N N . HIS A 1 210 ? 24.429 10.202 -43.237 1.00 97.44 210 HIS A N 1
ATOM 1543 C CA . HIS A 1 210 ? 23.289 10.231 -44.146 1.00 97.44 210 HIS A CA 1
ATOM 1544 C C . HIS A 1 210 ? 22.037 9.629 -43.504 1.00 97.44 210 HIS A C 1
ATOM 1546 O O . HIS A 1 210 ? 20.946 10.190 -43.634 1.00 97.44 210 HIS A O 1
ATOM 1552 N N . LEU A 1 211 ? 22.195 8.508 -42.802 1.00 97.19 211 LEU A N 1
ATOM 1553 C CA . LEU A 1 211 ? 21.110 7.842 -42.092 1.00 97.19 211 LEU A CA 1
ATOM 1554 C C . LEU A 1 211 ? 20.626 8.691 -40.916 1.00 97.19 211 LEU A C 1
ATOM 1556 O O . LEU A 1 211 ? 19.419 8.884 -40.796 1.00 97.19 211 LEU A O 1
ATOM 1560 N N . ASN A 1 212 ? 21.532 9.310 -40.152 1.00 97.81 212 ASN A N 1
ATOM 1561 C CA . ASN A 1 212 ? 21.167 10.285 -39.119 1.00 97.81 212 ASN A CA 1
ATOM 1562 C C . ASN A 1 212 ? 20.388 11.473 -39.710 1.00 97.81 212 ASN A C 1
ATOM 1564 O O . ASN A 1 212 ? 19.379 11.896 -39.153 1.00 97.81 212 ASN A O 1
ATOM 1568 N N . ALA A 1 213 ? 20.790 11.990 -40.876 1.00 97.50 213 ALA A N 1
ATOM 1569 C CA . ALA A 1 213 ? 20.094 13.099 -41.534 1.00 97.50 213 ALA A CA 1
ATOM 1570 C C . ALA A 1 213 ? 18.704 12.727 -42.086 1.00 97.50 213 ALA A C 1
ATOM 1572 O O . ALA A 1 213 ? 17.828 13.591 -42.193 1.00 97.50 213 ALA A O 1
ATOM 1573 N N . LEU A 1 214 ? 18.493 11.469 -42.487 1.00 97.31 214 LEU A N 1
ATOM 1574 C CA . LEU A 1 214 ? 17.171 10.966 -42.866 1.00 97.31 214 LEU A CA 1
ATOM 1575 C C . LEU A 1 214 ? 16.285 10.774 -41.639 1.00 97.31 214 LEU A C 1
ATOM 1577 O O . LEU A 1 214 ? 15.129 11.198 -41.661 1.00 97.31 214 LEU A O 1
ATOM 1581 N N . ASP A 1 215 ? 16.840 10.172 -40.595 1.00 97.69 215 ASP A N 1
ATOM 1582 C CA . ASP A 1 215 ? 16.145 9.863 -39.357 1.00 97.69 215 ASP A CA 1
ATOM 1583 C C . ASP A 1 215 ? 15.751 11.132 -38.594 1.00 97.69 215 ASP A C 1
ATOM 1585 O O . ASP A 1 215 ? 14.581 11.313 -38.280 1.00 97.69 215 ASP A O 1
ATOM 1589 N N . ALA A 1 216 ? 16.639 12.123 -38.477 1.00 97.06 216 ALA A N 1
ATOM 1590 C CA . ALA A 1 216 ? 16.370 13.404 -37.812 1.00 97.06 216 ALA A CA 1
ATOM 1591 C C . ALA A 1 216 ? 15.190 14.205 -38.405 1.00 97.06 216 ALA A C 1
ATOM 1593 O O . ALA A 1 216 ? 14.747 15.196 -37.824 1.00 97.06 216 ALA A O 1
ATOM 1594 N N . LYS A 1 217 ? 14.667 13.817 -39.577 1.00 96.50 217 LYS A N 1
ATOM 1595 C CA . LYS A 1 217 ? 13.457 14.425 -40.145 1.00 96.50 217 LYS A CA 1
ATOM 1596 C C . LYS A 1 217 ? 12.190 14.066 -39.372 1.00 96.50 217 LYS A C 1
ATOM 1598 O O . LYS A 1 217 ? 11.248 14.856 -39.402 1.00 96.50 217 LYS A O 1
ATOM 1603 N N . VAL A 1 218 ? 12.127 12.879 -38.766 1.00 94.62 218 VAL A N 1
ATOM 1604 C CA . VAL A 1 218 ? 10.916 12.355 -38.101 1.00 94.62 218 VAL A CA 1
ATOM 1605 C C . VAL A 1 218 ? 11.192 11.503 -36.853 1.00 94.62 218 VAL A C 1
ATOM 1607 O O . VAL A 1 218 ? 10.286 11.359 -36.035 1.00 94.62 218 VAL A O 1
ATOM 1610 N N . GLY A 1 219 ? 12.394 10.946 -36.716 1.00 95.19 219 GLY A N 1
ATOM 1611 C CA . GLY A 1 219 ? 12.906 10.213 -35.559 1.00 95.19 219 GLY A CA 1
ATOM 1612 C C . GLY A 1 219 ? 13.892 11.036 -34.724 1.00 95.19 219 GLY A C 1
ATOM 1613 O O . GLY A 1 219 ? 13.831 12.267 -34.704 1.00 95.19 219 GLY A O 1
ATOM 1614 N N . ASP A 1 220 ? 14.769 10.356 -33.990 1.00 96.19 220 ASP A N 1
ATOM 1615 C CA . ASP A 1 220 ? 15.726 10.952 -33.045 1.00 96.19 220 ASP A CA 1
ATOM 1616 C C . ASP A 1 220 ? 17.084 11.287 -33.677 1.00 96.19 220 ASP A C 1
ATOM 1618 O O . ASP A 1 220 ? 17.843 12.074 -33.106 1.00 96.19 220 ASP A O 1
ATOM 1622 N N . GLY A 1 221 ? 17.341 10.798 -34.894 1.00 96.06 221 GLY A N 1
ATOM 1623 C CA . GLY A 1 221 ? 18.520 11.166 -35.669 1.00 96.06 221 GLY A CA 1
ATOM 1624 C C . GLY A 1 221 ? 19.763 10.378 -35.284 1.00 96.06 221 GLY A C 1
ATOM 1625 O O . GLY A 1 221 ? 20.864 10.883 -35.505 1.00 96.06 221 GLY A O 1
ATOM 1626 N N . ASP A 1 222 ? 19.588 9.182 -34.718 1.00 97.44 222 ASP A N 1
ATOM 1627 C CA . ASP A 1 222 ? 20.684 8.305 -34.305 1.00 97.44 222 ASP A CA 1
ATOM 1628 C C . ASP A 1 222 ? 20.780 7.003 -35.112 1.00 97.44 222 ASP A C 1
ATOM 1630 O O . ASP A 1 222 ? 21.727 6.242 -34.919 1.00 97.44 222 ASP A O 1
ATOM 1634 N N . THR A 1 223 ? 19.855 6.750 -36.050 1.00 96.44 223 THR A N 1
ATOM 1635 C CA . THR A 1 223 ? 19.822 5.497 -36.829 1.00 96.44 223 THR A CA 1
ATOM 1636 C C . THR A 1 223 ? 21.168 5.153 -37.472 1.00 96.44 223 THR A C 1
ATOM 1638 O O . THR A 1 223 ? 21.572 3.992 -37.493 1.00 96.44 223 THR A O 1
ATOM 1641 N N . GLY A 1 224 ? 21.874 6.149 -38.004 1.00 95.12 224 GLY A N 1
ATOM 1642 C CA . GLY A 1 224 ? 23.206 5.968 -38.569 1.00 95.12 224 GLY A CA 1
ATOM 1643 C C . GLY A 1 224 ? 24.243 5.594 -37.520 1.00 95.12 224 GLY A C 1
ATOM 1644 O O . GLY A 1 224 ? 24.977 4.635 -37.723 1.00 95.12 224 GLY A O 1
ATOM 1645 N N . SER A 1 225 ? 24.264 6.293 -36.386 1.00 95.12 225 SER A N 1
ATOM 1646 C CA . SER A 1 225 ? 25.194 6.008 -35.284 1.00 95.12 225 SER A CA 1
ATOM 1647 C C . SER A 1 225 ? 24.878 4.697 -34.554 1.00 95.12 225 SER A C 1
ATOM 1649 O O . SER A 1 225 ? 25.765 4.097 -33.960 1.00 95.12 225 SER A O 1
ATOM 1651 N N . THR A 1 226 ? 23.632 4.222 -34.609 1.00 95.62 226 THR A N 1
ATOM 1652 C CA . THR A 1 226 ? 23.220 2.907 -34.098 1.00 95.62 226 THR A CA 1
ATOM 1653 C C . THR A 1 226 ? 23.643 1.766 -35.038 1.00 95.62 226 THR A C 1
ATOM 1655 O O . THR A 1 226 ? 23.817 0.631 -34.589 1.00 95.62 226 THR A O 1
ATOM 1658 N N . PHE A 1 227 ? 23.781 2.033 -36.343 1.00 92.50 227 PHE A N 1
ATOM 1659 C CA . PHE A 1 227 ? 24.162 1.037 -37.357 1.00 92.50 227 PHE A CA 1
ATOM 1660 C C . PHE A 1 227 ? 25.665 0.979 -37.660 1.00 92.50 227 PHE A C 1
ATOM 1662 O O . PHE A 1 227 ? 26.126 -0.076 -38.106 1.00 92.50 227 PHE A O 1
ATOM 1669 N N . ALA A 1 228 ? 26.389 2.083 -37.468 1.00 85.25 228 ALA A N 1
ATOM 1670 C CA . ALA A 1 228 ? 27.841 2.185 -37.635 1.00 85.25 228 ALA A CA 1
ATOM 1671 C C . ALA A 1 228 ? 28.611 1.498 -36.492 1.00 85.25 228 ALA A C 1
ATOM 1673 O O . ALA A 1 228 ? 29.639 0.847 -36.798 1.00 85.25 228 ALA A O 1
#

Foldseek 3Di:
DVVPDDPVVVVVVVVVQVLQKDKKKKFQWADDDPPCPPDGTDHDPQKMQIAQDLQRRHGPDIGNHPDLLVVLQVQCVVRCVSHPVDAAKAKEKAFQAAADPVNSVVNVVSNCVYPCVVRHQWYFDPYHDNHSHNTHMIMMMIGGDDPVVVVVLQDDDDDDDGGHIDGDDDDDDDDDDDDDPDDDDDDDDDPVVVVVVCVLLVVLQVCLQVQLVVQVVPHDSRSSVVRD

Secondary structure (DSSP, 8-state):
-TTT--HHHHHHHHHHHHHTEEEEEEEEE-PPPTT--SSPPPB-TT-EEET--TT----SEEES---HHHHHHHHHHHHHHTS-SSS-EEEEEEE-BSS-HHHHHHHHHHHHTSGGGGGEEEEEEEE-SS--TTBEEEEEEEEE--HHHHHHHTS----SSPPPPB-----PPPP--PPP----------HHHHHHHHHHHHHHHHTHHHHHHHHTTTS-S-HHHHH-

Nearest PDB structures (foldseek):
  1un8-assembly1_B  TM=9.815E-01  e=2.585E-36  Citrobacter freundii
  1un9-assembly1_B  TM=9.795E-01  e=4.634E-36  Citrobacter freundii
  4lry-assembly1_B  TM=8.921E-01  e=3.423E-10  Escherichia coli K-12
  3pnl-assembly2_A  TM=8.778E-01  e=3.207E-10  Escherichia coli K-12
  2iu6-assembly1_B  TM=8.315E-01  e=3.897E-10  Lactococcus lactis

Mean predicted aligned error: 6.35 Å